Protein AF-A0A655BWV4-F1 (afdb_monomer_lite)

Foldseek 3Di:
DLCVLCVPPDDDLVPHPLLVVCVVVVLDDPPPPPPPCPPCDPLNVVLVVLVVVLVVVLVCCVVDVVVADWDQDPVGTGGDDSVVVNVVSVVVSVVVSCVVSVDDVVCCCVPLLNVLLVVLVVLLCVLLVVLQVVCVVCVVVLLVVVLVCCLVPVLCLLVSLLVVLCSNLDLVVSLVRRLVSCVVSVPFPLSSQLSSLSNLNNPQQCSRSVSSSVCSSDSSNPFDDPPDRRRTPCNRSSVVVNVVSSVVSSVVSVVPRD

InterPro domains:
  IPR004668 Anaerobic c4-dicarboxylate membrane transporter [PF03605] (2-188)
  IPR004668 Anaerobic c4-dicarboxylate membrane transporter [PTHR36106] (2-257)

Radius of gyration: 22.1 Å; chains: 1; bounding box: 53×45×59 Å

Secondary structure (DSSP, 8-state):
-HHHHTTT-S--TTT-HHHHHHHHTTSS-------S-----HHHHHHHHHHHHHHHHHHHHHH-GGGSPEEEETTEEEEPPHHHHHHHHHHHHHHHHHHHH---HHHHHHSHHHHHHHHHHHHHHHHHHHHHHHHHHTHHHHHHHHHHHHHH-GGGHHHHHHHHHHHH--HHHHHHHHHHHHHHTT--HHHHHHHGGGGGGGGSSTTSHHHHHHHHH-TTS-S-B-SSTT-BTTHHHHHHHHHHHHHHHHHHHHHH--

pLDDT: mean 87.25, std 8.83, range [46.0, 97.62]

Organism: NCBI:txid58097

Structure (mmCIF, N/CA/C/O backbone):
data_AF-A0A655BWV4-F1
#
_entry.id   AF-A0A655BWV4-F1
#
loop_
_atom_site.group_PDB
_atom_site.id
_atom_site.type_symbol
_atom_site.label_atom_id
_atom_site.label_alt_id
_atom_site.label_comp_id
_atom_site.label_asym_id
_atom_site.label_entity_id
_atom_site.label_seq_id
_atom_site.pdbx_PDB_ins_code
_atom_site.Cartn_x
_atom_site.Cartn_y
_atom_site.Cartn_z
_atom_site.occupancy
_atom_site.B_iso_or_equiv
_atom_site.auth_seq_id
_atom_site.auth_comp_id
_atom_site.auth_asym_id
_atom_site.auth_atom_id
_atom_site.pdbx_PDB_model_num
ATOM 1 N N . MET A 1 1 ? -13.569 -1.098 -7.887 1.00 86.00 1 MET A N 1
ATOM 2 C CA . MET A 1 1 ? -13.736 -2.488 -8.381 1.00 86.00 1 MET A CA 1
ATOM 3 C C . MET A 1 1 ? -13.506 -3.540 -7.306 1.00 86.00 1 MET A C 1
ATOM 5 O O . MET A 1 1 ? -14.370 -4.392 -7.154 1.00 86.00 1 MET A O 1
ATOM 9 N N . GLY A 1 2 ? -12.420 -3.470 -6.520 1.00 87.06 2 GLY A N 1
ATOM 10 C CA . GLY A 1 2 ? -12.189 -4.425 -5.422 1.00 87.06 2 GLY A CA 1
ATOM 11 C C . GLY A 1 2 ? -13.360 -4.535 -4.433 1.00 87.06 2 GLY A C 1
ATOM 12 O O . GLY A 1 2 ? -13.818 -5.639 -4.167 1.00 87.06 2 GLY A O 1
ATOM 13 N N . ALA A 1 3 ? -13.912 -3.399 -3.987 1.00 87.75 3 ALA A N 1
ATOM 14 C CA . ALA A 1 3 ? -15.084 -3.365 -3.101 1.00 87.75 3 ALA A CA 1
ATOM 15 C C . ALA A 1 3 ? -16.334 -4.027 -3.714 1.00 87.75 3 ALA A C 1
ATOM 17 O O . ALA A 1 3 ? -17.045 -4.755 -3.029 1.00 87.75 3 ALA A O 1
ATOM 18 N N . ILE A 1 4 ? -16.567 -3.829 -5.017 1.00 91.38 4 ILE A N 1
ATOM 19 C CA . ILE A 1 4 ? -17.693 -4.436 -5.746 1.00 91.38 4 ILE A CA 1
ATOM 20 C C . ILE A 1 4 ? -17.526 -5.960 -5.806 1.00 91.38 4 ILE A C 1
ATOM 22 O O . ILE A 1 4 ? -18.480 -6.695 -5.588 1.00 91.38 4 ILE A O 1
ATOM 26 N N . ALA A 1 5 ? -16.306 -6.455 -6.027 1.00 91.19 5 ALA A N 1
ATOM 27 C CA . ALA A 1 5 ? -16.031 -7.894 -6.081 1.00 91.19 5 ALA A CA 1
ATOM 28 C C . ALA A 1 5 ? -16.195 -8.624 -4.738 1.00 91.19 5 ALA A C 1
ATOM 30 O O . ALA A 1 5 ? -16.190 -9.858 -4.685 1.00 91.19 5 ALA A O 1
ATOM 31 N N . THR A 1 6 ? -16.312 -7.873 -3.647 1.00 90.44 6 THR A N 1
ATOM 32 C CA . THR A 1 6 ? -16.602 -8.392 -2.311 1.00 90.44 6 THR A CA 1
ATOM 33 C C . THR A 1 6 ? -17.948 -7.919 -1.775 1.00 90.44 6 THR A C 1
ATOM 35 O O . THR A 1 6 ? -18.249 -8.187 -0.616 1.00 90.44 6 THR A O 1
ATOM 38 N N . PHE A 1 7 ? -18.759 -7.246 -2.593 1.00 87.00 7 PHE A N 1
ATOM 39 C CA . PHE A 1 7 ? -20.093 -6.811 -2.201 1.00 87.00 7 PHE A CA 1
ATOM 40 C C . PHE A 1 7 ? -20.947 -8.044 -1.877 1.00 87.00 7 PHE A C 1
ATOM 42 O O . PHE A 1 7 ? -21.007 -8.981 -2.673 1.00 87.00 7 PHE A O 1
ATOM 49 N N . ASN A 1 8 ? -21.535 -8.078 -0.679 1.00 82.00 8 ASN A N 1
ATOM 50 C CA . ASN A 1 8 ? -22.262 -9.228 -0.121 1.00 82.00 8 ASN A CA 1
ATOM 51 C C . ASN A 1 8 ? -21.451 -10.539 -0.041 1.00 82.00 8 ASN A C 1
ATOM 53 O O . ASN A 1 8 ? -22.013 -11.634 -0.062 1.00 82.00 8 ASN A O 1
ATOM 57 N N . LYS A 1 9 ? -20.116 -10.467 0.032 1.00 83.69 9 LYS A N 1
ATOM 58 C CA . LYS A 1 9 ? -19.286 -11.658 0.246 1.00 83.69 9 LYS A CA 1
ATOM 59 C C . LYS A 1 9 ? -19.268 -12.022 1.731 1.00 83.69 9 LYS A C 1
ATOM 61 O O . LYS A 1 9 ? -18.707 -11.287 2.533 1.00 83.69 9 LYS A O 1
ATOM 66 N N . GLY A 1 10 ? -19.737 -13.225 2.046 1.00 84.00 10 GLY A N 1
ATOM 67 C CA . GLY A 1 10 ? -19.768 -13.753 3.410 1.00 84.00 10 GLY A CA 1
ATOM 68 C C . GLY A 1 10 ? -21.197 -13.869 3.921 1.00 84.00 10 GLY A C 1
ATOM 69 O O . GLY A 1 10 ? -22.146 -13.646 3.173 1.00 84.00 10 GLY A O 1
ATOM 70 N N . LYS A 1 11 ? -21.344 -14.273 5.180 1.00 86.81 11 LYS A N 1
ATOM 71 C CA . LYS A 1 11 ? -22.633 -14.230 5.867 1.00 86.81 11 LYS A CA 1
ATOM 72 C C . LYS A 1 11 ? -22.778 -12.879 6.557 1.00 86.81 11 LYS A C 1
ATOM 74 O O . LYS A 1 11 ? -21.780 -12.277 6.949 1.00 86.81 11 LYS A O 1
ATOM 79 N N . GLU A 1 12 ? -24.014 -12.432 6.727 1.00 88.56 12 GLU A N 1
ATOM 80 C CA . GLU A 1 12 ? -24.302 -11.338 7.651 1.00 88.56 12 GLU A CA 1
ATOM 81 C C . GLU A 1 12 ? -23.828 -11.722 9.057 1.00 88.56 12 GLU A C 1
ATOM 83 O O . GLU A 1 12 ? -23.896 -12.893 9.430 1.00 88.56 12 GLU A O 1
ATOM 88 N N . LEU A 1 13 ? -23.383 -10.754 9.865 1.00 86.56 13 LEU A N 1
ATOM 89 C CA . LEU A 1 13 ? -22.828 -11.036 11.201 1.00 86.56 13 LEU A CA 1
ATOM 90 C C . LEU A 1 13 ? -23.800 -11.834 12.089 1.00 86.56 13 LEU A C 1
ATOM 92 O O . LEU A 1 13 ? -23.390 -12.699 12.858 1.00 86.56 13 LEU A O 1
ATOM 96 N N . LYS A 1 14 ? -25.110 -11.602 11.941 1.00 86.56 14 LYS A N 1
ATOM 97 C CA . LYS A 1 14 ? -26.160 -12.363 12.642 1.00 86.56 14 LYS A CA 1
ATOM 98 C C . LYS A 1 14 ? -26.160 -13.868 12.312 1.00 86.56 14 LYS A C 1
ATOM 100 O O . LYS A 1 14 ? -26.562 -14.663 13.151 1.00 86.56 14 LYS A O 1
ATOM 105 N N . ASP A 1 15 ? -25.684 -14.242 11.125 1.00 89.38 15 ASP A N 1
ATOM 106 C CA . ASP A 1 15 ? -25.694 -15.609 10.593 1.00 89.38 15 ASP A CA 1
ATOM 107 C C . ASP A 1 15 ? -24.277 -16.225 10.529 1.00 89.38 15 ASP A C 1
ATOM 109 O O . ASP A 1 15 ? -24.117 -17.400 10.171 1.00 89.38 15 ASP A O 1
ATOM 113 N N . ASP A 1 16 ? -23.229 -15.447 10.831 1.00 89.69 16 ASP A N 1
ATOM 114 C CA . ASP A 1 16 ? -21.843 -15.913 10.820 1.00 89.69 16 ASP A CA 1
ATOM 115 C C . ASP A 1 16 ? -21.521 -16.716 12.096 1.00 89.69 16 ASP A C 1
ATOM 117 O O . ASP A 1 16 ? -21.559 -16.170 13.200 1.00 89.69 16 ASP A O 1
ATOM 121 N N . PRO A 1 17 ? -21.186 -18.015 11.980 1.00 89.62 17 PRO A 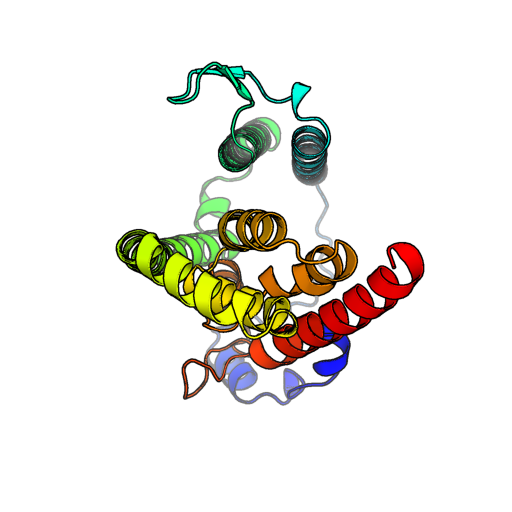N 1
ATOM 122 C CA . PRO A 1 17 ? -21.003 -18.880 13.141 1.00 89.62 17 PRO A CA 1
ATOM 123 C C . PRO A 1 17 ? -19.786 -18.500 13.991 1.00 89.62 17 PRO A C 1
ATOM 125 O O . PRO A 1 17 ? -19.822 -18.698 15.201 1.00 89.62 17 PRO A O 1
ATOM 128 N N . GLU A 1 18 ? -18.721 -17.957 13.393 1.00 88.00 18 GLU A N 1
ATOM 129 C CA . GLU A 1 18 ? -17.534 -17.534 14.142 1.00 88.00 18 GLU A CA 1
ATOM 130 C C . GLU A 1 18 ? -17.829 -16.251 14.916 1.00 88.00 18 GLU A C 1
ATOM 132 O O . GLU A 1 18 ? -17.485 -16.151 16.094 1.00 88.00 18 GLU A O 1
ATOM 137 N N . TYR A 1 19 ? -18.542 -15.307 14.298 1.00 89.00 19 TYR A N 1
ATOM 138 C CA . TYR A 1 19 ? -19.008 -14.115 14.998 1.00 89.00 19 TYR A CA 1
ATOM 139 C C . TYR A 1 19 ? -19.954 -14.471 16.154 1.00 89.00 19 TYR A C 1
ATOM 141 O O . TYR A 1 19 ? -19.752 -14.002 17.273 1.00 89.00 19 TYR A O 1
ATOM 149 N N . GLN A 1 20 ? -20.951 -15.333 15.918 1.00 89.81 20 GLN A N 1
ATOM 150 C CA . GLN A 1 20 ? -21.889 -15.769 16.960 1.00 89.81 20 GLN A CA 1
ATOM 151 C C . GLN A 1 20 ? -21.179 -16.510 18.099 1.00 89.81 20 GLN A C 1
ATOM 153 O O . GLN A 1 20 ? -21.485 -16.268 19.265 1.00 89.81 20 GLN A O 1
ATOM 158 N N . ARG A 1 21 ? -20.189 -17.356 17.785 1.00 90.81 21 ARG A N 1
ATOM 159 C CA . ARG A 1 21 ? -19.342 -18.023 18.785 1.00 90.81 21 ARG A CA 1
ATOM 160 C C . ARG A 1 21 ? -18.594 -17.007 19.647 1.00 90.81 21 ARG A C 1
ATOM 162 O O . ARG A 1 21 ? -18.695 -17.059 20.867 1.00 90.81 21 ARG A O 1
ATOM 169 N N . ARG A 1 22 ? -17.896 -16.048 19.030 1.00 88.69 22 ARG A N 1
ATOM 170 C CA . ARG A 1 22 ? -17.158 -14.993 19.747 1.00 88.69 22 ARG A CA 1
ATOM 171 C C . ARG A 1 22 ? -18.071 -14.090 20.576 1.00 88.69 22 ARG A C 1
ATOM 173 O O . ARG A 1 22 ? -17.675 -13.649 21.653 1.00 88.69 22 ARG A O 1
ATOM 180 N N . LEU A 1 23 ? -19.280 -13.817 20.089 1.00 88.56 23 LEU A N 1
ATOM 181 C CA . LEU A 1 23 ? -20.298 -13.072 20.824 1.00 88.56 23 LEU A CA 1
ATOM 182 C C . LEU A 1 23 ? -20.789 -13.861 22.048 1.00 88.56 23 LEU A C 1
ATOM 184 O O . LEU A 1 23 ? -20.866 -13.299 23.137 1.00 88.56 23 LEU A O 1
ATOM 188 N N . ALA A 1 24 ? -21.066 -15.158 21.889 1.00 87.75 24 ALA A N 1
ATOM 189 C CA . ALA A 1 24 ? -21.481 -16.046 22.976 1.00 87.75 24 ALA A CA 1
ATOM 190 C C . ALA A 1 24 ? -20.377 -16.247 24.031 1.00 87.75 24 ALA A C 1
ATOM 192 O O . ALA A 1 24 ? -20.668 -16.302 25.222 1.00 87.75 24 ALA A O 1
ATOM 193 N N . GLU A 1 25 ? -19.112 -16.296 23.606 1.00 89.12 25 GLU A N 1
ATOM 194 C CA . GLU A 1 25 ? -17.930 -16.364 24.479 1.00 89.12 25 GLU A CA 1
ATOM 195 C C . GLU A 1 25 ? -17.595 -15.011 25.147 1.00 89.12 25 GLU A C 1
ATOM 197 O O . GLU A 1 25 ? -16.684 -14.935 25.969 1.00 89.12 25 GLU A O 1
ATOM 202 N N . GLY A 1 26 ? -18.307 -13.927 24.809 1.00 82.62 26 GLY A N 1
ATOM 203 C CA . GLY A 1 26 ? -18.069 -12.590 25.364 1.00 82.62 26 GLY A CA 1
ATOM 204 C C . GLY A 1 26 ? -16.784 -11.915 24.867 1.00 82.62 26 GLY A C 1
ATOM 205 O O . GLY A 1 26 ? -16.360 -10.909 25.437 1.00 82.62 26 GLY A O 1
ATOM 206 N N . LEU A 1 27 ? -16.170 -12.441 23.802 1.00 81.31 27 LEU A N 1
ATOM 207 C CA . LEU A 1 27 ? -14.959 -11.895 23.177 1.00 81.31 27 LEU A CA 1
ATOM 208 C C . LEU A 1 27 ? -15.247 -10.620 22.379 1.00 81.31 27 LEU A C 1
ATOM 210 O O . LEU A 1 27 ? -14.378 -9.763 22.240 1.00 81.31 27 LEU A O 1
ATOM 214 N N . ILE A 1 28 ? -16.475 -10.485 21.872 1.00 79.69 28 ILE A N 1
ATOM 215 C CA . ILE A 1 28 ? -16.953 -9.298 21.167 1.00 79.69 28 ILE A CA 1
ATOM 216 C C . ILE A 1 28 ? -18.049 -8.664 22.011 1.00 79.69 28 ILE A C 1
ATOM 218 O O . ILE A 1 28 ? -19.043 -9.307 22.349 1.00 79.69 28 ILE A O 1
ATOM 222 N N . LYS A 1 29 ? -17.906 -7.374 22.320 1.00 69.50 29 LYS A N 1
ATOM 223 C CA . LYS A 1 29 ? -19.027 -6.616 22.876 1.00 69.50 29 LYS A CA 1
ATOM 224 C C . LYS A 1 29 ? -20.052 -6.440 21.751 1.00 69.50 29 LYS A C 1
ATOM 226 O O . LYS A 1 29 ? -19.659 -5.930 20.699 1.00 69.50 29 LYS A O 1
ATOM 231 N N . PRO A 1 30 ? -21.330 -6.841 21.925 1.00 63.16 30 PRO A N 1
ATOM 232 C CA . PRO A 1 30 ? -22.352 -6.565 20.921 1.00 63.16 30 PRO A CA 1
ATOM 233 C C . PRO A 1 30 ? -22.283 -5.083 20.588 1.00 63.16 30 PRO A C 1
ATOM 235 O O . PRO A 1 30 ? -22.084 -4.284 21.507 1.00 63.16 30 PRO A O 1
ATOM 238 N N . ALA A 1 31 ? -22.404 -4.738 19.300 1.00 58.75 31 ALA A N 1
ATOM 239 C CA . ALA A 1 31 ? -22.455 -3.351 18.866 1.00 58.75 31 ALA A CA 1
ATOM 240 C C . ALA A 1 31 ? -23.537 -2.671 19.700 1.00 58.75 31 ALA A C 1
ATOM 242 O O . ALA A 1 31 ? -24.735 -2.861 19.471 1.00 58.75 31 ALA A O 1
ATOM 243 N N . GLN A 1 32 ? -23.120 -1.962 20.750 1.00 50.22 32 GLN A N 1
ATOM 244 C CA . GLN A 1 32 ? -24.047 -1.191 21.536 1.00 50.22 32 GLN A CA 1
ATOM 245 C C . GLN A 1 32 ? -24.634 -0.236 20.511 1.00 50.22 32 GLN A C 1
ATOM 247 O O . GLN A 1 32 ? -23.895 0.445 19.798 1.00 50.22 32 GLN A O 1
ATOM 252 N N . LYS A 1 33 ? -25.964 -0.211 20.395 1.00 46.50 33 LYS A N 1
ATOM 253 C CA . LYS A 1 33 ? -26.633 0.994 19.925 1.00 46.50 33 LYS A CA 1
ATOM 254 C C . LYS A 1 33 ? -26.209 2.081 20.910 1.00 46.50 33 LYS A C 1
ATOM 256 O O . LYS A 1 33 ? -26.912 2.355 21.877 1.00 46.50 33 LYS A O 1
ATOM 261 N N . GLU A 1 34 ? -25.025 2.653 20.724 1.00 48.28 34 GLU A N 1
ATOM 262 C CA . GLU A 1 34 ? -24.607 3.878 21.373 1.00 48.28 34 GLU A CA 1
ATOM 263 C C . GLU A 1 34 ? -25.402 4.999 20.705 1.00 48.28 34 GLU A C 1
ATOM 265 O O . GLU A 1 34 ? -24.894 5.849 19.993 1.00 48.28 34 GLU A O 1
ATOM 270 N N . SER A 1 35 ? -26.706 4.993 20.972 1.00 46.00 35 SER A N 1
ATOM 271 C CA . SER A 1 35 ? -27.497 6.204 21.108 1.00 46.00 35 SER A CA 1
ATOM 272 C C . SER A 1 35 ? -27.380 6.722 22.546 1.00 46.00 35 SER A C 1
ATOM 274 O O . SER A 1 35 ? -28.344 7.233 23.114 1.00 46.00 35 SER A O 1
ATOM 276 N N . LYS A 1 36 ? -26.224 6.538 23.194 1.00 48.94 36 LYS A N 1
ATOM 277 C CA . LYS A 1 36 ? -25.900 7.327 24.376 1.00 48.94 36 LYS A CA 1
ATOM 278 C C . LYS A 1 36 ? -25.312 8.613 23.841 1.00 48.94 36 LYS A C 1
ATOM 280 O O . LYS A 1 36 ? -24.350 8.554 23.090 1.00 48.94 36 LYS A O 1
ATOM 285 N N . ASN A 1 37 ? -25.919 9.736 24.210 1.00 50.94 37 ASN A N 1
ATOM 286 C CA . ASN A 1 37 ? -25.432 11.093 23.992 1.00 50.94 37 ASN A CA 1
ATOM 287 C C . ASN A 1 37 ? -23.947 11.212 24.382 1.00 50.94 37 ASN A C 1
ATOM 289 O O . ASN A 1 37 ? -23.622 11.642 25.488 1.00 50.94 37 ASN A O 1
ATOM 293 N N . THR A 1 38 ? -23.032 10.808 23.504 1.00 60.50 38 THR A N 1
ATOM 294 C CA . THR A 1 38 ? -21.607 11.053 23.653 1.00 60.50 38 THR A CA 1
ATOM 295 C C . THR A 1 38 ? -21.441 12.543 23.442 1.00 60.50 38 THR A C 1
ATOM 297 O O . THR A 1 38 ? -21.435 13.051 22.323 1.00 60.50 38 THR A O 1
ATOM 300 N N . VAL A 1 39 ? -21.412 13.280 24.552 1.00 74.50 39 VAL A N 1
ATOM 301 C CA . VAL A 1 39 ? -21.209 14.724 24.530 1.0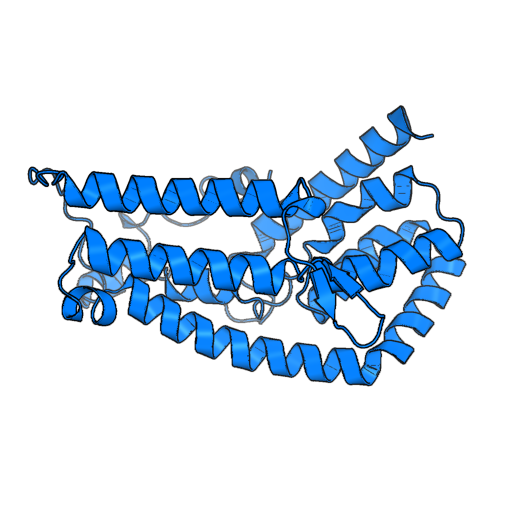0 74.50 39 VAL A CA 1
ATOM 302 C C . VAL A 1 39 ? -19.817 14.963 23.959 1.00 74.50 39 VAL A C 1
ATOM 304 O O . VAL A 1 39 ? -18.804 14.757 24.629 1.00 74.50 39 VAL A O 1
ATOM 307 N N . VAL A 1 40 ? -19.766 15.353 22.686 1.00 80.56 40 VAL A N 1
ATOM 308 C CA . VAL A 1 40 ? -18.512 15.640 21.992 1.00 80.56 40 VAL A CA 1
ATOM 309 C C . VAL A 1 40 ? -17.886 16.867 22.642 1.00 80.56 40 VAL A C 1
ATOM 311 O O . VAL A 1 40 ? -18.325 17.999 22.430 1.00 80.56 40 VAL A O 1
ATOM 314 N N . THR A 1 41 ? -16.852 16.640 23.446 1.00 87.94 41 THR A N 1
ATOM 315 C CA . THR A 1 41 ? -16.136 17.721 24.125 1.00 87.94 41 THR A CA 1
ATOM 316 C C . THR A 1 41 ? -15.362 18.571 23.117 1.00 87.94 41 THR A C 1
ATOM 318 O O . THR A 1 41 ? -14.906 18.086 22.078 1.00 87.94 41 THR A O 1
ATOM 321 N N . SER A 1 42 ? -15.140 19.849 23.430 1.00 89.69 42 SER A N 1
ATOM 322 C CA . SER A 1 42 ? -14.314 20.728 22.587 1.00 89.69 42 SER A CA 1
ATOM 323 C C . SER A 1 42 ? -12.890 20.190 22.403 1.00 89.69 42 SER A C 1
ATOM 325 O O . SER A 1 42 ? -12.298 20.370 21.343 1.00 89.69 42 SER A O 1
ATOM 327 N N . ARG A 1 43 ? -12.362 19.459 23.396 1.00 91.94 43 ARG A N 1
ATOM 328 C CA . ARG A 1 43 ? -11.056 18.786 23.313 1.00 91.94 43 ARG A CA 1
ATOM 329 C C . ARG A 1 43 ? -11.058 17.622 22.320 1.00 91.94 43 ARG A C 1
ATOM 331 O O . ARG A 1 43 ? -10.078 17.451 21.608 1.00 91.94 43 ARG A O 1
ATOM 338 N N . ALA A 1 44 ? -12.157 16.871 22.218 1.00 90.12 44 ALA A N 1
ATOM 339 C CA . ALA A 1 44 ? -12.306 15.836 21.194 1.00 90.12 44 ALA A CA 1
ATOM 340 C C . ALA A 1 44 ? -12.365 16.435 19.777 1.00 90.12 44 ALA A C 1
ATOM 342 O O . ALA A 1 44 ? -11.774 15.896 18.849 1.00 90.12 44 ALA A O 1
ATOM 343 N N . LYS A 1 45 ? -13.018 17.591 19.597 1.00 93.25 45 LYS A N 1
ATOM 344 C CA . LYS A 1 45 ? -12.988 18.302 18.304 1.00 93.25 45 LYS A CA 1
ATOM 345 C C . LYS A 1 45 ? -11.579 18.797 17.966 1.00 93.25 45 LYS A C 1
ATOM 347 O O . LYS A 1 45 ? -11.147 18.675 16.824 1.00 93.25 45 LYS A O 1
ATOM 352 N N . LEU A 1 46 ? -10.857 19.314 18.963 1.00 95.50 46 LEU A N 1
ATOM 353 C CA . LEU A 1 46 ? -9.478 19.774 18.801 1.00 95.50 46 LEU A CA 1
ATOM 354 C C . LEU A 1 46 ? -8.531 18.632 18.408 1.00 95.50 46 LEU A C 1
ATOM 356 O O . LEU A 1 46 ? -7.710 18.825 17.516 1.00 95.50 46 LEU A O 1
ATOM 360 N N . SER A 1 47 ? -8.651 17.445 19.015 1.00 94.38 47 SER A N 1
ATOM 361 C CA . SER A 1 47 ? -7.795 16.305 18.660 1.00 94.38 47 SER A CA 1
ATOM 362 C C . SER A 1 47 ? -8.001 15.865 17.211 1.00 94.38 47 SER A C 1
ATOM 364 O O . SER A 1 47 ? -7.025 15.635 16.499 1.00 94.38 47 SER A O 1
ATOM 366 N N . VAL A 1 48 ? -9.254 15.824 16.745 1.00 94.69 48 VAL A N 1
ATOM 367 C CA . VAL A 1 48 ? -9.582 15.524 15.344 1.00 94.69 48 VAL A CA 1
ATOM 368 C C . VAL A 1 48 ? -9.041 16.608 14.411 1.00 94.69 48 VAL A C 1
ATOM 370 O O . VAL A 1 48 ? -8.437 16.284 13.392 1.00 94.69 48 VAL A O 1
ATOM 373 N N . ALA A 1 49 ? -9.194 17.888 14.761 1.00 96.69 49 ALA A N 1
ATOM 374 C CA . ALA A 1 49 ? -8.655 18.990 13.966 1.00 96.69 49 ALA A CA 1
ATOM 375 C C . ALA A 1 49 ? -7.124 18.912 13.838 1.00 96.69 49 ALA A C 1
ATOM 377 O O . ALA A 1 49 ? -6.595 19.052 12.736 1.00 96.69 49 ALA A O 1
ATOM 378 N N . LEU A 1 50 ? -6.410 18.624 14.932 1.00 97.06 50 LEU A N 1
ATOM 379 C CA . LEU A 1 50 ? -4.960 18.412 14.919 1.00 97.06 50 LEU A CA 1
ATOM 380 C C . LEU A 1 50 ? -4.572 17.206 14.055 1.00 97.06 50 LEU A C 1
ATOM 382 O O . LEU A 1 50 ? -3.649 17.307 13.251 1.00 97.06 50 LEU A O 1
ATOM 386 N N . PHE A 1 51 ? -5.297 16.091 14.164 1.00 95.62 51 PHE A N 1
ATOM 387 C CA . PHE A 1 51 ? -5.066 14.908 13.334 1.00 95.62 51 PHE A CA 1
ATOM 388 C C . PHE A 1 51 ? -5.241 15.207 11.835 1.00 95.62 51 PHE A C 1
ATOM 390 O O . PHE A 1 51 ? -4.365 14.888 11.032 1.00 95.62 51 PHE A O 1
ATOM 397 N N . LEU A 1 52 ? -6.332 15.876 11.451 1.00 97.00 52 LEU A N 1
ATOM 398 C CA . LEU A 1 52 ? -6.577 16.265 10.059 1.00 97.00 52 LEU A CA 1
ATOM 399 C C . LEU A 1 52 ? -5.538 17.273 9.557 1.00 97.00 52 LEU A C 1
ATOM 401 O O . LEU A 1 52 ? -5.081 17.175 8.421 1.00 97.00 52 LEU A O 1
ATOM 405 N N . THR A 1 53 ? -5.112 18.200 10.416 1.00 97.62 53 THR A N 1
ATOM 406 C CA . THR A 1 53 ? -4.035 19.146 10.096 1.00 97.62 53 THR A CA 1
ATOM 407 C C . THR A 1 53 ? -2.729 18.403 9.819 1.00 97.62 53 THR A C 1
ATOM 409 O O . THR A 1 53 ? -2.064 18.696 8.831 1.00 97.62 53 THR A O 1
ATOM 412 N N . SER A 1 54 ? -2.392 17.389 10.625 1.00 97.50 54 SER A N 1
ATOM 413 C CA . SER A 1 54 ? -1.232 16.520 10.391 1.00 97.50 54 SER A CA 1
ATOM 414 C C . SER A 1 54 ? -1.283 15.858 9.011 1.00 97.50 54 SER A C 1
ATOM 416 O O . SER A 1 54 ? -0.303 15.904 8.268 1.00 97.50 54 SER A O 1
ATOM 418 N N . ALA A 1 55 ? -2.442 15.312 8.626 1.00 95.50 55 ALA A N 1
ATOM 419 C CA . ALA A 1 55 ? -2.629 14.695 7.314 1.00 95.50 55 ALA A CA 1
ATOM 420 C C . ALA A 1 55 ? -2.417 15.697 6.165 1.00 95.50 55 ALA A C 1
ATOM 422 O O . ALA A 1 55 ? -1.725 15.384 5.197 1.00 95.50 55 ALA A O 1
ATOM 423 N N . ILE A 1 56 ? -2.948 16.919 6.289 1.00 96.69 56 ILE A N 1
ATOM 424 C CA . ILE A 1 56 ? -2.739 17.991 5.303 1.00 96.69 56 ILE A CA 1
ATOM 425 C C . ILE A 1 56 ? -1.251 18.346 5.198 1.00 96.69 56 ILE A C 1
ATOM 427 O O . ILE A 1 56 ? -0.720 18.418 4.092 1.00 96.69 56 ILE A O 1
ATOM 431 N N . VAL A 1 57 ? -0.559 18.519 6.329 1.00 96.44 57 VAL A N 1
ATOM 432 C CA . VAL A 1 57 ? 0.884 18.816 6.352 1.00 96.44 57 VAL A CA 1
ATOM 433 C C . VAL A 1 57 ? 1.677 17.715 5.646 1.00 96.44 57 VAL A C 1
ATOM 435 O O . VAL A 1 57 ? 2.522 18.020 4.809 1.00 96.44 57 VAL A O 1
ATOM 438 N N . ILE A 1 58 ? 1.374 16.441 5.907 1.00 95.44 58 ILE A N 1
ATOM 439 C CA . ILE A 1 58 ? 2.034 15.304 5.245 1.00 95.44 58 ILE A CA 1
ATOM 440 C C . ILE A 1 58 ? 1.834 15.346 3.725 1.00 95.44 58 ILE A C 1
ATOM 442 O O . ILE A 1 58 ? 2.793 15.156 2.974 1.00 95.44 58 ILE A O 1
ATOM 446 N N . VAL A 1 59 ? 0.611 15.619 3.263 1.00 94.12 59 VAL A N 1
ATOM 447 C CA . VAL A 1 59 ? 0.315 15.744 1.829 1.00 94.12 59 VAL A CA 1
ATOM 448 C C . VAL A 1 59 ? 1.110 16.895 1.210 1.00 94.12 59 VAL A C 1
ATOM 450 O O . VAL A 1 59 ? 1.720 16.710 0.159 1.00 94.12 59 VAL A O 1
ATOM 453 N N . LEU A 1 60 ? 1.183 18.053 1.874 1.00 95.19 60 LEU A N 1
ATOM 454 C CA . LEU A 1 60 ? 1.965 19.200 1.399 1.00 95.19 60 LEU A CA 1
ATOM 455 C C . LEU A 1 60 ? 3.467 18.891 1.318 1.00 95.19 60 LEU A C 1
ATOM 457 O O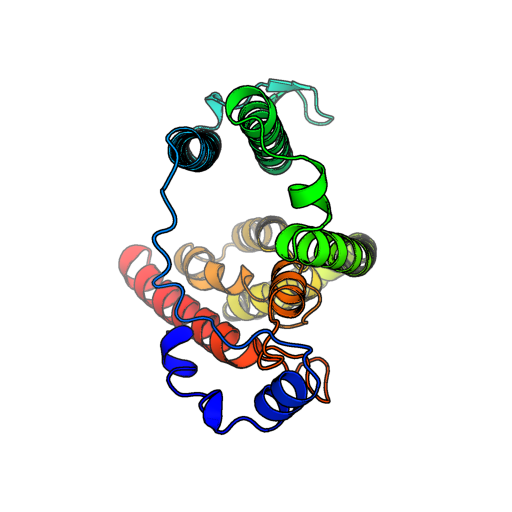 . LEU A 1 60 ? 4.097 19.215 0.313 1.00 95.19 60 LEU A O 1
ATOM 461 N N . LEU A 1 61 ? 4.034 18.213 2.323 1.00 93.88 61 LEU A N 1
ATOM 462 C CA . LEU A 1 61 ? 5.438 17.775 2.319 1.00 93.88 61 LEU A CA 1
ATOM 463 C C . LEU A 1 61 ? 5.742 16.777 1.186 1.00 93.88 61 LEU A C 1
ATOM 465 O O . LEU A 1 61 ? 6.860 16.751 0.662 1.00 93.88 61 LEU A O 1
ATOM 469 N N . GLY A 1 62 ? 4.752 15.960 0.811 1.00 88.62 62 GLY A N 1
ATOM 470 C CA . GLY A 1 62 ? 4.834 15.035 -0.320 1.00 88.62 62 GLY A CA 1
ATOM 471 C C . GLY A 1 62 ? 4.746 15.724 -1.678 1.00 88.62 62 GLY A C 1
ATOM 472 O O . GLY A 1 62 ? 5.527 15.405 -2.572 1.00 88.62 62 GLY A O 1
ATOM 473 N N . LEU A 1 63 ? 3.827 16.682 -1.825 1.00 91.62 63 LEU A N 1
ATOM 474 C CA . LEU A 1 63 ? 3.605 17.416 -3.074 1.00 91.62 63 LEU A CA 1
ATOM 475 C C . LEU A 1 63 ? 4.702 18.442 -3.369 1.00 91.62 6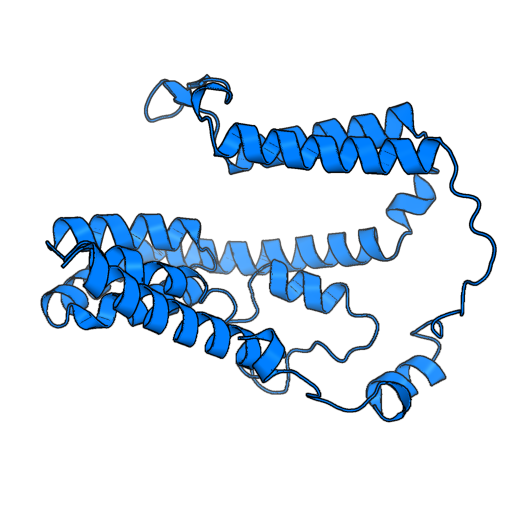3 LEU A C 1
ATOM 477 O O . LEU A 1 63 ? 5.029 18.664 -4.532 1.00 91.62 63 LEU A O 1
ATOM 481 N N . ILE A 1 64 ? 5.271 19.066 -2.335 1.00 93.12 64 ILE A N 1
ATOM 482 C CA . ILE A 1 64 ? 6.257 20.141 -2.469 1.00 93.12 64 ILE A CA 1
ATOM 483 C C . ILE A 1 64 ? 7.548 19.715 -1.755 1.00 93.12 64 ILE A C 1
ATOM 485 O O . ILE A 1 64 ? 7.733 20.011 -0.571 1.00 93.12 64 ILE A O 1
ATOM 489 N N . PRO A 1 65 ? 8.488 19.046 -2.457 1.00 85.88 65 PRO A N 1
ATOM 490 C CA . PRO A 1 65 ? 9.752 18.596 -1.875 1.00 85.88 65 PRO A CA 1
ATOM 491 C C . PRO A 1 65 ? 10.568 19.696 -1.188 1.00 85.88 65 PRO A C 1
ATOM 493 O O . PRO A 1 65 ? 11.279 19.400 -0.236 1.00 85.88 65 PRO A O 1
ATOM 496 N N . ALA A 1 66 ? 10.437 20.951 -1.630 1.00 89.75 66 ALA A N 1
ATOM 497 C CA . ALA A 1 66 ? 11.131 22.102 -1.051 1.00 89.75 66 ALA A CA 1
ATOM 498 C C . ALA A 1 66 ? 10.708 22.430 0.393 1.00 89.75 66 ALA A C 1
ATOM 500 O O . ALA A 1 66 ? 11.447 23.105 1.101 1.00 89.75 66 ALA A O 1
ATOM 501 N N . LEU A 1 67 ? 9.542 21.952 0.846 1.00 91.62 67 LEU A N 1
ATOM 502 C CA . LEU A 1 67 ? 9.109 22.109 2.238 1.00 91.62 67 LEU A CA 1
ATOM 503 C C . LEU A 1 67 ? 9.825 21.143 3.189 1.00 91.62 67 LEU A C 1
ATOM 505 O O . LEU A 1 67 ? 9.765 21.320 4.406 1.00 91.62 67 LEU A O 1
ATOM 509 N N . ARG A 1 68 ? 10.479 20.102 2.660 1.00 93.12 68 ARG A N 1
ATOM 510 C CA . ARG A 1 68 ? 11.228 19.147 3.475 1.00 93.12 68 ARG A CA 1
ATOM 511 C C . ARG A 1 68 ? 12.623 19.710 3.757 1.00 93.12 68 ARG A C 1
ATOM 513 O O . ARG A 1 68 ? 13.300 20.130 2.819 1.00 93.12 68 ARG A O 1
ATOM 520 N N . PRO A 1 69 ? 13.070 19.702 5.025 1.00 90.38 69 PRO A N 1
ATOM 521 C CA . PRO A 1 69 ? 14.381 20.222 5.380 1.00 90.38 69 PRO A CA 1
ATOM 522 C C . PRO A 1 69 ? 15.475 19.431 4.667 1.00 90.38 69 PRO A C 1
ATOM 524 O O . PRO A 1 69 ? 15.363 18.216 4.482 1.00 90.38 69 PRO A O 1
ATOM 527 N N . MET A 1 70 ? 16.531 20.132 4.268 1.00 91.31 70 MET A N 1
ATOM 528 C CA . MET A 1 70 ? 17.704 19.513 3.668 1.00 91.31 70 MET A CA 1
ATOM 529 C C . MET A 1 70 ? 18.540 18.848 4.758 1.00 91.31 70 MET A C 1
ATOM 531 O O . MET A 1 70 ? 18.834 19.461 5.783 1.00 91.31 70 MET A O 1
ATOM 535 N N . VAL A 1 71 ? 18.919 17.597 4.530 1.00 90.38 71 VAL A N 1
ATOM 536 C CA . VAL A 1 71 ? 19.770 16.813 5.422 1.00 90.38 71 VAL A CA 1
ATOM 537 C C . VAL A 1 71 ? 20.987 16.314 4.658 1.00 90.38 71 VAL A C 1
ATOM 539 O O . VAL A 1 71 ? 20.905 15.980 3.472 1.00 90.38 71 VAL A O 1
ATOM 542 N N . GLU A 1 72 ? 22.131 16.268 5.333 1.00 89.38 72 GLU A N 1
ATOM 543 C CA . GLU A 1 72 ? 23.317 15.628 4.779 1.00 89.38 72 GLU A CA 1
ATOM 544 C C . GLU A 1 72 ? 23.100 14.117 4.715 1.00 89.38 72 GLU A C 1
ATOM 546 O O . GLU A 1 72 ? 22.741 13.462 5.694 1.00 89.38 72 GLU A O 1
ATOM 551 N N . THR A 1 73 ? 23.306 13.559 3.529 1.00 82.81 73 THR A N 1
ATOM 552 C CA . THR A 1 73 ? 23.251 12.120 3.285 1.00 82.81 73 THR A CA 1
ATOM 553 C C . THR A 1 73 ? 24.544 11.669 2.620 1.00 82.81 73 THR A C 1
ATOM 555 O O . THR A 1 73 ? 25.309 12.481 2.102 1.00 82.81 73 THR A O 1
ATOM 558 N N . ALA A 1 74 ? 24.758 10.354 2.527 1.00 79.00 74 ALA A N 1
ATOM 559 C CA . ALA A 1 74 ? 25.883 9.782 1.779 1.00 79.00 74 ALA A CA 1
ATOM 560 C C . ALA A 1 74 ? 25.928 10.204 0.290 1.00 79.00 74 ALA A C 1
ATOM 562 O O . ALA A 1 74 ? 26.936 9.997 -0.377 1.00 79.00 74 ALA A O 1
ATOM 563 N N . LYS A 1 75 ? 24.843 10.785 -0.244 1.00 78.38 75 LYS A N 1
ATOM 564 C CA . LYS A 1 75 ? 24.733 11.301 -1.618 1.00 78.38 75 LYS A CA 1
ATOM 565 C C . LYS A 1 75 ? 24.733 12.838 -1.679 1.00 78.38 75 LYS A C 1
ATOM 567 O O . LYS A 1 75 ? 24.305 13.407 -2.680 1.00 78.38 75 LYS A O 1
ATOM 572 N N . GLY A 1 76 ? 25.174 13.503 -0.610 1.00 87.31 76 GLY A N 1
ATOM 573 C CA . GLY A 1 76 ? 25.169 14.959 -0.463 1.00 87.31 76 GLY A CA 1
ATOM 574 C C . GLY A 1 76 ? 23.907 15.500 0.213 1.00 87.31 76 GLY A C 1
ATOM 575 O O . GLY A 1 76 ? 23.146 14.756 0.840 1.00 87.31 76 GLY A O 1
ATOM 576 N N . LEU A 1 77 ? 23.703 16.814 0.093 1.00 88.31 77 LEU A N 1
ATOM 577 C CA . LEU A 1 77 ? 22.559 17.523 0.663 1.00 88.31 77 LEU A CA 1
ATOM 578 C C . LEU A 1 77 ? 21.278 17.134 -0.092 1.00 88.31 77 LEU A C 1
ATOM 580 O O . LEU A 1 77 ? 21.150 17.407 -1.285 1.00 88.31 77 LEU A O 1
ATOM 584 N N . GLN A 1 78 ? 20.347 16.462 0.581 1.00 87.62 78 GLN A N 1
ATOM 585 C CA . GLN A 1 78 ? 19.096 15.990 -0.017 1.00 87.62 78 GLN A CA 1
ATOM 586 C C . GLN A 1 78 ? 17.910 16.341 0.884 1.00 87.62 78 GLN A C 1
ATOM 588 O O . GLN A 1 78 ? 18.065 16.374 2.106 1.00 87.62 78 GLN A O 1
ATOM 593 N N . PRO A 1 79 ? 16.707 16.564 0.325 1.00 87.75 79 PRO A N 1
ATOM 594 C CA . PRO A 1 79 ? 15.512 16.729 1.139 1.00 87.75 79 PRO A CA 1
ATOM 595 C C . PRO A 1 79 ? 15.284 15.495 2.016 1.00 87.75 79 PRO A C 1
ATOM 597 O O . PRO A 1 79 ? 15.456 14.360 1.558 1.00 87.75 79 PRO A O 1
ATOM 600 N N . LEU A 1 80 ? 14.840 15.711 3.256 1.00 90.44 80 LEU A N 1
ATOM 601 C CA . LEU A 1 80 ? 14.485 14.648 4.194 1.00 90.44 80 LEU A CA 1
ATOM 602 C C . LEU A 1 80 ? 13.588 13.601 3.516 1.00 90.44 80 LEU A C 1
ATOM 604 O O . LEU A 1 80 ? 12.649 13.944 2.793 1.00 90.44 80 LEU A O 1
ATOM 608 N N . SER A 1 81 ? 13.859 12.312 3.741 1.00 88.19 81 SER A N 1
ATOM 609 C CA . SER A 1 81 ? 13.067 11.240 3.130 1.00 88.19 81 SER A CA 1
ATOM 610 C C . SER A 1 81 ? 11.588 11.350 3.518 1.00 88.19 81 SER A C 1
ATOM 612 O O . SER A 1 81 ? 11.252 11.769 4.626 1.00 88.19 81 SER A O 1
ATOM 614 N N . MET A 1 82 ? 10.684 10.946 2.617 1.00 86.62 82 MET A N 1
ATOM 615 C CA . MET A 1 82 ? 9.244 10.970 2.913 1.00 86.62 82 MET A CA 1
ATOM 616 C C . MET A 1 82 ? 8.889 10.120 4.135 1.00 86.62 82 MET A C 1
ATOM 618 O O . MET A 1 82 ? 8.029 10.514 4.914 1.00 86.62 82 MET A O 1
ATOM 622 N N . SER A 1 83 ? 9.582 8.995 4.335 1.00 86.00 83 SER A N 1
ATOM 623 C CA . SER A 1 83 ? 9.394 8.140 5.511 1.00 86.00 83 SER A CA 1
ATOM 624 C C . SER A 1 83 ? 9.685 8.900 6.810 1.00 86.00 83 SER A C 1
ATOM 626 O O . SER A 1 83 ? 8.826 8.978 7.688 1.00 86.00 83 SER A O 1
ATOM 628 N N . ALA A 1 84 ? 10.852 9.546 6.899 1.00 90.25 84 ALA A N 1
ATOM 629 C CA . ALA A 1 84 ? 11.231 10.314 8.081 1.00 90.25 84 ALA A CA 1
ATOM 630 C C . ALA A 1 84 ? 10.328 11.543 8.281 1.00 90.25 84 ALA A C 1
ATOM 632 O O . ALA A 1 84 ? 9.919 11.824 9.404 1.00 90.25 84 ALA A O 1
ATOM 633 N N . ALA A 1 85 ? 9.963 12.241 7.200 1.00 92.69 85 ALA A N 1
ATOM 634 C CA . ALA A 1 85 ? 9.056 13.384 7.263 1.00 92.69 85 ALA A CA 1
ATOM 635 C C . ALA A 1 85 ? 7.693 12.996 7.863 1.00 92.69 85 ALA A C 1
ATOM 637 O O . ALA A 1 85 ? 7.227 13.644 8.798 1.00 92.69 85 ALA A O 1
ATOM 638 N N . ILE A 1 86 ? 7.097 11.896 7.385 1.00 92.69 86 ILE A N 1
ATOM 639 C CA . ILE A 1 86 ? 5.830 11.367 7.908 1.00 92.69 86 ILE A CA 1
ATOM 640 C C . ILE A 1 86 ? 5.963 11.018 9.392 1.00 92.69 86 ILE A C 1
ATOM 642 O O . ILE A 1 86 ? 5.138 11.453 10.191 1.00 92.69 86 ILE A O 1
ATOM 646 N N . GLN A 1 87 ? 7.007 10.278 9.775 1.00 92.31 87 GLN A N 1
ATOM 647 C CA . GLN A 1 87 ? 7.216 9.852 11.163 1.00 92.31 87 GLN A CA 1
ATOM 648 C C . GLN A 1 87 ? 7.349 11.042 12.118 1.00 92.31 87 GLN A C 1
ATOM 650 O O . GLN A 1 87 ? 6.663 11.083 13.140 1.00 92.31 87 GLN A O 1
ATOM 655 N N . ILE A 1 88 ? 8.178 12.031 11.767 1.00 95.00 88 ILE A N 1
ATOM 656 C CA . ILE A 1 88 ? 8.370 13.241 12.575 1.00 95.00 88 ILE A CA 1
ATOM 657 C C . ILE A 1 88 ? 7.045 13.990 12.709 1.00 95.00 88 ILE A C 1
ATOM 659 O O . ILE A 1 88 ? 6.617 14.273 13.823 1.00 95.00 88 ILE A O 1
ATOM 663 N N . THR A 1 89 ? 6.351 14.258 11.597 1.00 96.00 89 THR A N 1
ATOM 664 C CA . THR A 1 89 ? 5.075 14.984 11.633 1.00 96.00 89 THR A CA 1
ATOM 665 C C . THR A 1 89 ? 4.017 14.241 12.456 1.00 96.00 89 THR A C 1
ATOM 667 O O . THR A 1 89 ? 3.370 14.857 13.302 1.00 96.00 89 THR A O 1
ATOM 670 N N . MET A 1 90 ? 3.858 12.927 12.276 1.00 94.69 90 MET A N 1
ATOM 671 C CA . MET A 1 90 ? 2.881 12.137 13.034 1.00 94.69 90 MET A CA 1
ATOM 672 C C . MET A 1 90 ? 3.182 12.141 14.536 1.00 94.69 90 MET A C 1
ATOM 674 O O . MET A 1 90 ? 2.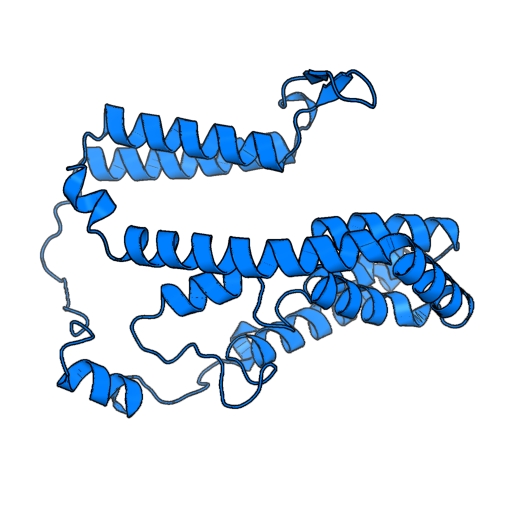274 12.371 15.335 1.00 94.69 90 MET A O 1
ATOM 678 N N . LEU A 1 91 ? 4.443 11.939 14.933 1.00 95.38 91 LEU A N 1
ATOM 679 C CA . LEU A 1 91 ? 4.844 11.944 16.343 1.00 95.38 91 LEU A CA 1
ATOM 680 C C . LEU A 1 91 ? 4.709 13.336 16.976 1.00 95.38 91 LEU A C 1
ATOM 682 O O . LEU A 1 91 ? 4.228 13.450 18.104 1.00 95.38 91 LEU A O 1
ATOM 686 N N . SER A 1 92 ? 5.059 14.403 16.251 1.00 97.06 92 SER A N 1
ATOM 687 C CA . SER A 1 92 ? 4.880 15.780 16.722 1.00 97.06 92 SER A CA 1
ATOM 688 C C . SER A 1 92 ? 3.407 16.116 16.953 1.00 97.06 92 SER A C 1
ATOM 690 O O . SER A 1 92 ? 3.058 16.642 18.008 1.00 97.06 92 SER A O 1
ATOM 692 N N . PHE A 1 93 ? 2.519 15.774 16.016 1.00 97.38 93 PHE A N 1
ATOM 693 C CA . PHE A 1 93 ? 1.084 16.010 16.193 1.00 97.38 93 PHE A CA 1
ATOM 694 C C . PHE A 1 93 ? 0.469 15.112 17.270 1.00 97.38 93 PHE A C 1
ATOM 696 O O . PHE A 1 93 ? -0.373 15.586 18.030 1.00 97.38 93 PHE A O 1
ATOM 703 N N . ALA A 1 94 ? 0.913 13.859 17.404 1.00 94.31 94 ALA A N 1
ATOM 704 C CA . ALA A 1 94 ? 0.506 12.997 18.512 1.00 94.31 94 ALA A CA 1
ATOM 705 C C . ALA A 1 94 ? 0.886 13.615 19.870 1.00 94.31 94 ALA A C 1
ATOM 707 O O . ALA A 1 94 ? 0.055 13.669 20.777 1.00 94.31 94 ALA A O 1
ATOM 708 N N . CYS A 1 95 ? 2.099 14.165 19.984 1.00 95.62 95 CYS A N 1
ATOM 709 C CA . CYS A 1 95 ? 2.541 14.907 21.164 1.00 95.62 95 CYS A CA 1
ATOM 710 C C . CYS A 1 95 ? 1.642 16.125 21.438 1.00 95.62 95 CYS A C 1
ATOM 712 O O . CYS A 1 95 ? 1.135 16.280 22.550 1.00 95.62 95 CYS A O 1
ATOM 714 N N . LEU A 1 96 ? 1.352 16.944 20.420 1.00 96.69 96 LEU A N 1
ATOM 715 C CA . LEU A 1 96 ? 0.446 18.093 20.554 1.00 96.69 96 LEU A CA 1
ATOM 716 C C . LEU A 1 96 ? -0.963 17.680 20.999 1.00 96.69 96 LEU A C 1
ATOM 718 O O . LEU A 1 96 ? -1.550 18.340 21.855 1.00 96.69 96 LEU A O 1
ATOM 722 N N . ILE A 1 97 ? -1.502 16.578 20.470 1.00 95.50 97 ILE A N 1
ATOM 723 C CA . ILE A 1 97 ? -2.807 16.048 20.883 1.00 95.50 97 ILE A CA 1
ATOM 724 C C . ILE A 1 97 ? -2.785 15.690 22.372 1.00 95.50 97 ILE A C 1
ATOM 726 O O . ILE A 1 97 ? -3.691 16.093 23.102 1.00 95.50 97 ILE A O 1
ATOM 730 N N . VAL A 1 98 ? -1.751 14.992 22.848 1.00 94.31 98 VAL A N 1
ATOM 731 C CA . VAL A 1 98 ? -1.631 14.627 24.268 1.00 94.31 98 VAL A CA 1
ATOM 732 C C . VAL A 1 98 ? -1.505 15.873 25.153 1.00 94.31 98 VAL A C 1
ATOM 734 O O . VAL A 1 98 ? -2.224 15.988 26.147 1.00 94.31 98 VAL A O 1
ATOM 737 N N . LEU A 1 99 ? -0.666 16.842 24.775 1.00 94.94 99 LEU A N 1
ATOM 738 C CA . LEU A 1 99 ? -0.426 18.060 25.560 1.00 94.94 99 LEU A CA 1
ATOM 739 C C . LEU A 1 99 ? -1.652 18.985 25.632 1.00 94.94 99 LEU A C 1
ATOM 741 O O . LEU A 1 99 ? -1.989 19.491 26.707 1.00 94.94 99 LEU A O 1
ATOM 745 N N . LEU A 1 100 ? -2.325 19.207 24.499 1.00 95.38 100 LEU A N 1
ATOM 746 C CA . LEU A 1 100 ? -3.422 20.174 24.381 1.00 95.38 100 LEU A CA 1
ATOM 747 C C . LEU A 1 100 ? -4.780 19.574 24.757 1.00 95.38 100 LEU A C 1
ATOM 749 O O . LEU A 1 100 ? -5.599 20.240 25.390 1.00 95.38 100 LEU A O 1
ATOM 753 N N . CYS A 1 101 ? -5.029 18.312 24.399 1.00 93.50 101 CYS A N 1
ATOM 754 C CA . CYS A 1 101 ? -6.312 17.658 24.668 1.00 93.50 101 CYS A CA 1
ATOM 755 C C . CYS A 1 101 ? -6.328 16.937 26.022 1.00 93.50 101 CYS A C 1
ATOM 757 O O . CYS A 1 101 ? -7.411 16.641 26.528 1.00 93.50 101 CYS A O 1
ATOM 759 N N . ARG A 1 102 ? -5.153 16.691 26.626 1.00 90.81 102 ARG A N 1
ATOM 760 C CA . ARG A 1 102 ? -4.975 16.042 27.937 1.00 90.81 102 ARG A CA 1
ATOM 761 C C . ARG A 1 102 ? -5.873 14.807 28.127 1.00 90.81 102 ARG A C 1
ATOM 763 O O . ARG A 1 102 ? -6.675 14.781 29.066 1.00 90.81 102 ARG A O 1
ATOM 770 N N . PRO A 1 103 ? -5.807 13.816 27.218 1.00 89.12 103 PRO A N 1
ATOM 771 C CA . PRO A 1 103 ? -6.510 12.553 27.405 1.00 89.12 103 PRO A CA 1
ATOM 772 C C . PRO A 1 103 ? -5.957 11.806 28.628 1.00 89.12 103 PRO A C 1
ATOM 774 O O . PRO A 1 103 ? -4.820 12.028 29.045 1.00 89.12 103 PRO A O 1
ATOM 777 N N . GLN A 1 104 ? -6.742 10.886 29.189 1.00 88.75 104 GLN A N 1
ATOM 778 C CA . GLN A 1 104 ? -6.236 9.963 30.206 1.00 88.75 104 GLN A CA 1
ATOM 779 C C . GLN A 1 104 ? -5.271 8.972 29.542 1.00 88.75 104 GLN A C 1
ATOM 781 O O . GLN A 1 104 ? -5.691 8.155 28.724 1.00 88.75 104 GLN A O 1
ATOM 786 N N . VAL A 1 105 ? -3.980 9.059 29.870 1.00 86.56 105 VAL A N 1
ATOM 787 C CA . VAL A 1 105 ? -2.912 8.286 29.206 1.00 86.56 105 VAL A CA 1
ATOM 788 C C . VAL A 1 105 ? -3.132 6.776 29.344 1.00 86.56 105 VAL A C 1
ATOM 790 O O . VAL A 1 105 ? -2.968 6.043 28.370 1.00 86.56 105 VAL A O 1
ATOM 793 N N . ASP A 1 106 ? -3.614 6.319 30.501 1.00 87.81 106 ASP A N 1
ATOM 794 C CA . ASP A 1 106 ? -3.914 4.902 30.736 1.00 87.81 106 ASP A CA 1
ATOM 795 C C . ASP A 1 106 ? -4.986 4.363 29.781 1.00 87.81 106 ASP A C 1
ATOM 797 O O . ASP A 1 106 ? -4.915 3.211 29.349 1.00 87.81 106 ASP A O 1
ATOM 801 N N . GLN A 1 107 ? -5.952 5.200 29.382 1.00 86.88 107 GLN A N 1
ATOM 802 C CA . GLN A 1 107 ? -6.981 4.822 28.408 1.00 86.88 107 GLN A CA 1
ATOM 803 C C . GLN A 1 107 ? -6.424 4.695 26.986 1.00 86.88 107 GLN A C 1
ATOM 805 O O . GLN A 1 107 ? -6.954 3.919 26.195 1.00 86.88 107 GLN A O 1
ATOM 810 N N . ILE A 1 108 ? -5.344 5.413 26.656 1.00 87.00 108 ILE A N 1
ATOM 811 C CA . ILE A 1 108 ? -4.671 5.266 25.359 1.00 87.00 108 ILE A CA 1
ATOM 812 C C . ILE A 1 108 ? -4.028 3.881 25.284 1.00 87.00 108 ILE A C 1
ATOM 814 O O . ILE A 1 108 ? -4.286 3.144 24.340 1.00 87.00 108 ILE A O 1
ATOM 818 N N . ILE A 1 109 ? -3.240 3.505 26.296 1.00 86.56 109 ILE A N 1
ATOM 819 C CA . ILE A 1 109 ? -2.466 2.251 26.303 1.00 86.56 109 ILE A CA 1
ATOM 820 C C . ILE A 1 109 ? -3.376 1.024 26.471 1.00 86.56 109 ILE A C 1
ATOM 822 O O . ILE A 1 109 ? -3.139 -0.033 25.882 1.00 86.56 109 ILE A O 1
ATOM 826 N N . SER A 1 110 ? -4.429 1.146 27.283 1.00 84.62 110 SER A N 1
ATOM 827 C CA . SER A 1 110 ? -5.409 0.072 27.486 1.00 84.62 110 SER A CA 1
ATOM 828 C C . SER A 1 110 ? -6.459 -0.021 26.374 1.00 84.62 110 SER A C 1
ATOM 830 O O . SER A 1 110 ? -7.182 -1.018 26.310 1.00 84.62 110 SER A O 1
ATOM 832 N N . GLY A 1 111 ? -6.516 0.974 25.484 1.00 83.44 111 GLY A N 1
ATOM 833 C CA . GLY A 1 111 ? -7.427 1.009 24.351 1.00 83.44 111 GLY A CA 1
ATOM 834 C C . GLY A 1 111 ? -7.188 -0.143 23.377 1.00 83.44 111 GLY A C 1
ATOM 835 O O . GLY A 1 111 ? -6.049 -0.505 23.068 1.00 83.44 111 GLY A O 1
ATOM 836 N N . THR A 1 112 ? -8.278 -0.702 22.851 1.00 80.38 112 THR A N 1
ATOM 837 C CA . THR A 1 112 ? -8.241 -1.813 21.883 1.00 80.38 112 THR A CA 1
ATOM 838 C C . THR A 1 112 ? -7.435 -1.448 20.641 1.00 80.38 112 THR A C 1
ATOM 840 O O . THR A 1 112 ? -6.600 -2.233 20.204 1.00 80.38 112 THR A O 1
ATOM 843 N N . VAL A 1 113 ? -7.588 -0.216 20.146 1.00 84.19 113 VAL A N 1
ATOM 844 C CA . VAL A 1 113 ? -6.851 0.296 18.981 1.00 84.19 113 VAL A CA 1
ATOM 845 C C . VAL A 1 113 ? -5.341 0.326 19.228 1.00 84.19 113 VAL A C 1
ATOM 847 O O . VAL A 1 113 ? -4.574 -0.097 18.369 1.00 84.19 113 VAL A O 1
ATOM 850 N N . PHE A 1 114 ? -4.886 0.788 20.397 1.00 86.75 114 PHE A N 1
ATOM 851 C CA . PHE A 1 114 ? -3.451 0.838 20.686 1.00 86.75 114 PHE A CA 1
ATOM 852 C C . PHE A 1 114 ? -2.862 -0.565 20.833 1.00 86.75 114 PHE A C 1
ATOM 854 O O . PHE A 1 114 ? -1.812 -0.843 20.265 1.00 86.75 114 PHE A O 1
ATOM 861 N N . ARG A 1 115 ? -3.548 -1.472 21.541 1.00 84.38 115 ARG A N 1
ATOM 862 C CA . ARG A 1 115 ? -3.091 -2.860 21.720 1.00 84.38 115 ARG A CA 1
ATOM 863 C C . ARG A 1 115 ? -3.040 -3.630 20.402 1.00 84.38 115 ARG A C 1
ATOM 865 O O . ARG A 1 115 ? -2.024 -4.257 20.111 1.00 84.38 115 ARG A O 1
ATOM 872 N N . ALA A 1 116 ? -4.098 -3.543 19.596 1.00 81.19 116 ALA A N 1
ATOM 873 C CA . ALA A 1 116 ? -4.139 -4.140 18.263 1.00 81.19 116 ALA A CA 1
ATOM 874 C C . ALA A 1 116 ? -3.060 -3.536 17.352 1.00 81.19 116 ALA A C 1
ATOM 876 O O . ALA A 1 116 ? -2.347 -4.268 16.669 1.00 81.19 116 ALA A O 1
ATOM 877 N N . GLY A 1 117 ? -2.872 -2.213 17.410 1.00 83.44 117 GLY A N 1
ATOM 878 C CA . GLY A 1 117 ? -1.812 -1.514 16.688 1.00 83.44 117 GLY A CA 1
ATOM 879 C C . GLY A 1 117 ? -0.409 -1.959 17.107 1.00 83.44 117 GLY A C 1
ATOM 880 O O . GLY A 1 117 ? 0.414 -2.250 16.248 1.00 83.44 117 GLY A O 1
ATOM 881 N N . ALA A 1 118 ? -0.134 -2.074 18.407 1.00 86.00 118 ALA A N 1
ATOM 882 C CA . ALA A 1 118 ? 1.157 -2.523 18.928 1.00 86.00 118 ALA A CA 1
ATOM 883 C C . ALA A 1 118 ? 1.476 -3.965 18.503 1.00 86.00 118 ALA A C 1
ATOM 885 O O . ALA A 1 118 ? 2.587 -4.239 18.048 1.00 86.00 118 ALA A O 1
ATOM 886 N N . LEU A 1 119 ? 0.493 -4.871 18.576 1.00 82.12 119 LEU A N 1
ATOM 887 C CA . LEU A 1 119 ? 0.632 -6.234 18.063 1.00 82.12 119 LEU A CA 1
ATOM 888 C C . LEU A 1 119 ? 0.922 -6.229 16.557 1.00 82.12 119 LEU A C 1
ATOM 890 O O . LEU A 1 119 ? 1.872 -6.869 16.108 1.00 82.12 119 LEU A O 1
ATOM 894 N N . ALA A 1 120 ? 0.142 -5.468 15.785 1.00 78.69 120 ALA A N 1
ATOM 895 C CA . ALA A 1 120 ? 0.328 -5.346 14.346 1.00 78.69 120 ALA A CA 1
ATOM 896 C C . ALA A 1 120 ? 1.715 -4.803 13.987 1.00 78.69 120 ALA A C 1
ATOM 898 O O . ALA A 1 120 ? 2.328 -5.305 13.051 1.00 78.69 120 ALA A O 1
ATOM 899 N N . ILE A 1 121 ? 2.233 -3.830 14.744 1.00 81.38 121 ILE A N 1
ATOM 900 C CA . ILE A 1 121 ? 3.584 -3.282 14.583 1.00 81.38 121 ILE A CA 1
ATOM 901 C C . ILE A 1 121 ? 4.632 -4.382 14.775 1.00 81.38 121 ILE A C 1
ATOM 903 O O . ILE A 1 121 ? 5.487 -4.547 13.911 1.00 81.38 121 ILE A O 1
ATOM 907 N N . VAL A 1 122 ? 4.560 -5.163 15.857 1.00 81.75 122 VAL A N 1
ATOM 908 C CA . VAL A 1 122 ? 5.523 -6.250 16.120 1.00 81.75 122 VAL A CA 1
ATOM 909 C C . VAL A 1 122 ? 5.467 -7.317 15.024 1.00 81.75 122 VAL A C 1
ATOM 911 O O . VAL A 1 122 ? 6.507 -7.711 14.493 1.00 81.75 122 VAL A O 1
ATOM 914 N N . CYS A 1 123 ? 4.265 -7.749 14.633 1.00 75.62 123 CYS A N 1
ATOM 915 C CA . CYS A 1 123 ? 4.085 -8.727 13.560 1.00 75.62 123 CYS A CA 1
ATOM 916 C C . CYS A 1 123 ? 4.588 -8.198 12.209 1.00 75.62 123 CYS A C 1
ATOM 918 O O . CYS A 1 123 ? 5.253 -8.928 11.474 1.00 75.62 123 CYS A O 1
ATOM 920 N N . ALA A 1 124 ? 4.300 -6.932 11.896 1.00 75.06 124 ALA A N 1
ATOM 921 C CA . ALA A 1 124 ? 4.741 -6.285 10.669 1.00 75.06 124 ALA A CA 1
ATOM 922 C C . ALA A 1 124 ? 6.260 -6.129 10.636 1.00 75.06 124 ALA A C 1
ATOM 924 O O . ALA A 1 124 ? 6.862 -6.499 9.638 1.00 75.06 124 ALA A O 1
ATOM 925 N N . PHE A 1 125 ? 6.894 -5.648 11.710 1.00 76.50 125 PHE A N 1
ATOM 926 C CA . PHE A 1 125 ? 8.349 -5.502 11.759 1.00 76.50 125 PHE A CA 1
ATOM 927 C C . PHE A 1 125 ? 9.061 -6.843 11.606 1.00 76.50 125 PHE A C 1
ATOM 929 O O . PHE A 1 125 ? 9.984 -6.932 10.805 1.00 76.50 125 PHE A O 1
ATOM 936 N N . GLY A 1 126 ? 8.627 -7.892 12.313 1.00 78.38 126 GLY A N 1
ATOM 937 C CA . GLY A 1 126 ? 9.270 -9.205 12.216 1.00 78.38 126 GLY A CA 1
ATOM 938 C C . GLY A 1 126 ? 9.216 -9.786 10.800 1.00 78.38 126 GLY A C 1
ATOM 939 O O . GLY A 1 126 ? 10.244 -10.158 10.232 1.00 78.38 126 GLY A O 1
ATOM 940 N N . LEU A 1 127 ? 8.022 -9.821 10.202 1.00 74.00 127 LEU A N 1
ATOM 941 C CA . LEU A 1 127 ? 7.825 -10.393 8.868 1.00 74.00 127 LEU A CA 1
ATOM 942 C C . LEU A 1 127 ? 8.413 -9.510 7.758 1.00 74.00 127 LEU A C 1
ATOM 944 O O . LEU A 1 127 ? 9.048 -10.033 6.839 1.00 74.00 127 LEU A O 1
ATOM 948 N N . ALA A 1 128 ? 8.255 -8.186 7.852 1.00 71.75 128 ALA A N 1
ATOM 949 C CA . ALA A 1 128 ? 8.798 -7.254 6.868 1.00 71.75 128 ALA A CA 1
ATOM 950 C C . ALA A 1 128 ? 10.328 -7.238 6.892 1.00 71.75 128 ALA A C 1
ATOM 952 O O . ALA A 1 128 ? 10.931 -7.296 5.826 1.00 71.75 128 ALA A O 1
ATOM 953 N N . TRP A 1 129 ? 10.961 -7.243 8.072 1.00 75.88 129 TRP A N 1
ATOM 954 C CA . TRP A 1 129 ? 12.424 -7.259 8.185 1.00 75.88 129 TRP A CA 1
ATOM 955 C C . TRP A 1 129 ? 13.013 -8.519 7.552 1.00 75.88 129 TRP A C 1
ATOM 957 O O . TRP A 1 129 ? 13.973 -8.440 6.783 1.00 75.88 129 TRP A O 1
ATOM 967 N N . MET A 1 130 ? 12.430 -9.689 7.836 1.00 79.31 130 MET A N 1
ATOM 968 C CA . MET A 1 130 ? 12.867 -10.949 7.231 1.00 79.31 130 MET A CA 1
ATOM 969 C C . MET A 1 130 ? 12.761 -10.893 5.700 1.00 79.31 130 MET A C 1
ATOM 971 O O . MET A 1 130 ? 13.726 -11.219 5.005 1.00 79.31 130 MET A O 1
ATOM 975 N N . SER A 1 131 ? 11.615 -10.439 5.178 1.00 73.62 131 SER A N 1
ATOM 976 C CA . SER A 1 131 ? 11.385 -10.290 3.736 1.00 73.62 131 SER A CA 1
ATOM 977 C C . SER A 1 131 ? 12.375 -9.309 3.103 1.00 73.62 131 SER A C 1
ATOM 979 O O . SER A 1 131 ? 12.989 -9.616 2.084 1.00 73.62 131 SER A O 1
ATOM 981 N N . GLU A 1 132 ? 12.580 -8.150 3.728 1.00 74.31 132 GLU A N 1
ATOM 982 C CA . GLU A 1 132 ? 13.493 -7.107 3.264 1.00 74.31 132 GLU A CA 1
ATOM 983 C C . GLU A 1 132 ? 14.951 -7.581 3.271 1.00 74.31 132 GLU A C 1
ATOM 985 O O . GLU A 1 132 ? 15.669 -7.362 2.300 1.00 74.31 132 GLU A O 1
ATOM 990 N N . THR A 1 133 ? 15.385 -8.296 4.311 1.00 82.94 133 THR A N 1
ATOM 991 C CA . THR A 1 133 ? 16.747 -8.852 4.397 1.00 82.94 133 THR A CA 1
ATOM 992 C C . THR A 1 133 ? 16.996 -9.872 3.291 1.00 82.94 133 THR A C 1
ATOM 994 O O . THR A 1 133 ? 18.015 -9.802 2.603 1.00 82.94 133 THR A O 1
ATOM 997 N N . PHE A 1 134 ? 16.048 -10.791 3.074 1.00 82.94 134 PHE A N 1
ATOM 998 C CA . PHE A 1 134 ? 16.141 -11.790 2.011 1.00 82.94 134 PHE A CA 1
ATOM 999 C C . PHE A 1 134 ? 16.214 -11.136 0.626 1.00 82.94 134 PHE A C 1
ATOM 1001 O O . PHE A 1 134 ? 17.096 -11.460 -0.172 1.00 82.94 134 PHE A O 1
ATOM 1008 N N . VAL A 1 135 ? 15.319 -10.184 0.355 1.00 80.38 135 VAL A N 1
ATOM 1009 C CA . VAL A 1 135 ? 15.249 -9.467 -0.923 1.00 80.38 135 VAL A CA 1
ATOM 1010 C C . VAL A 1 135 ? 16.498 -8.628 -1.157 1.00 80.38 135 VAL A C 1
ATOM 1012 O O . VAL A 1 135 ? 17.069 -8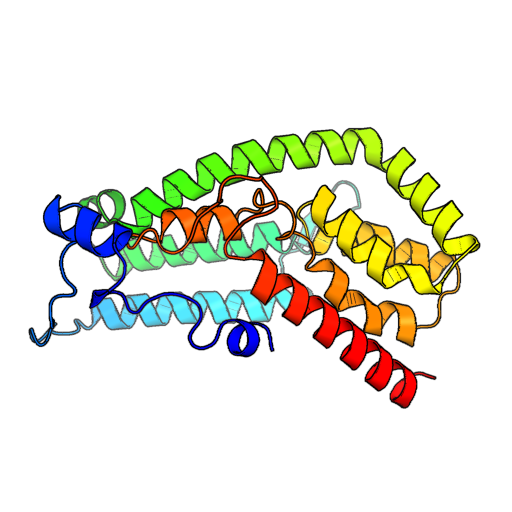.696 -2.241 1.00 80.38 135 VAL A O 1
ATOM 1015 N N . ASN A 1 136 ? 16.957 -7.873 -0.157 1.00 82.19 136 ASN A N 1
ATOM 1016 C CA . ASN A 1 136 ? 18.158 -7.048 -0.273 1.00 82.19 136 ASN A CA 1
ATOM 1017 C C . ASN A 1 136 ? 19.409 -7.905 -0.501 1.00 82.19 136 ASN A C 1
ATOM 1019 O O . ASN A 1 136 ? 20.255 -7.528 -1.309 1.00 82.19 136 ASN A O 1
ATOM 1023 N N . GLY A 1 137 ? 19.491 -9.085 0.124 1.00 87.75 137 GLY A N 1
ATOM 1024 C CA . GLY A 1 137 ? 20.567 -10.050 -0.120 1.00 87.75 137 GLY A CA 1
ATOM 1025 C C . GLY A 1 137 ? 20.597 -10.603 -1.550 1.00 87.75 137 GLY A C 1
ATOM 1026 O O . GLY A 1 137 ? 21.668 -10.916 -2.060 1.00 87.75 137 GLY A O 1
ATOM 1027 N N . HIS A 1 138 ? 19.446 -10.669 -2.228 1.00 87.69 138 HIS A N 1
ATOM 1028 C CA . HIS A 1 138 ? 19.315 -11.229 -3.581 1.00 87.69 138 HIS A CA 1
ATOM 1029 C C . HIS A 1 138 ? 18.945 -10.182 -4.639 1.00 87.69 138 HIS A C 1
ATOM 1031 O O . HIS A 1 138 ? 18.582 -10.528 -5.764 1.00 87.69 138 HIS A O 1
ATOM 1037 N N . ILE A 1 139 ? 19.044 -8.889 -4.321 1.00 83.88 139 ILE A N 1
ATOM 1038 C CA . ILE A 1 139 ? 18.518 -7.828 -5.187 1.00 83.88 139 ILE A CA 1
ATOM 1039 C C . ILE A 1 139 ? 19.226 -7.764 -6.543 1.00 83.88 139 ILE A C 1
ATOM 1041 O O . ILE A 1 139 ? 18.607 -7.421 -7.549 1.00 83.88 139 ILE A O 1
ATOM 1045 N N . ALA A 1 140 ? 20.513 -8.118 -6.582 1.00 87.94 140 ALA A N 1
ATOM 1046 C CA . ALA A 1 140 ? 21.286 -8.204 -7.817 1.00 87.94 140 ALA A CA 1
ATOM 1047 C C . ALA A 1 140 ? 20.755 -9.316 -8.735 1.00 87.94 140 ALA A C 1
ATOM 1049 O O . ALA A 1 140 ? 20.528 -9.066 -9.916 1.00 87.94 140 ALA A O 1
ATOM 1050 N N . LEU A 1 141 ? 20.479 -10.499 -8.173 1.00 87.94 141 LEU A N 1
ATOM 1051 C CA . LEU A 1 141 ? 19.883 -11.624 -8.895 1.00 87.94 141 LEU A CA 1
ATOM 1052 C C . LEU A 1 141 ? 18.489 -11.259 -9.417 1.00 87.94 141 LEU A C 1
ATOM 1054 O O . LEU A 1 141 ? 18.221 -11.416 -10.602 1.00 87.94 141 LEU A O 1
ATOM 1058 N N . ILE A 1 142 ? 17.628 -10.696 -8.561 1.00 84.50 142 ILE A N 1
ATOM 1059 C CA . ILE A 1 142 ? 16.273 -10.270 -8.950 1.00 84.50 142 ILE A CA 1
ATOM 1060 C C . ILE A 1 142 ? 16.341 -9.299 -10.133 1.00 84.50 142 ILE A C 1
ATOM 1062 O O . ILE A 1 142 ? 15.621 -9.470 -11.111 1.00 84.50 142 ILE A O 1
ATOM 1066 N N . LYS A 1 143 ? 17.223 -8.293 -10.073 1.00 83.94 143 LYS A N 1
ATOM 1067 C CA . LYS A 1 143 ? 17.395 -7.328 -11.169 1.00 83.94 143 LYS A CA 1
ATOM 1068 C C . LYS A 1 143 ? 17.882 -7.991 -12.457 1.00 83.94 143 LYS A C 1
ATOM 1070 O O . LYS A 1 143 ? 17.344 -7.668 -13.511 1.00 83.94 143 LYS A O 1
ATOM 1075 N N . ALA A 1 144 ? 18.856 -8.898 -12.374 1.00 87.19 144 ALA A N 1
ATOM 1076 C CA . ALA A 1 144 ? 19.398 -9.598 -13.536 1.00 87.19 144 ALA A CA 1
ATOM 1077 C C . ALA A 1 144 ? 18.334 -10.465 -14.231 1.00 87.19 144 ALA A C 1
ATOM 1079 O O . ALA A 1 144 ? 18.143 -10.354 -15.441 1.00 87.19 144 ALA A O 1
ATOM 1080 N N . GLU A 1 145 ? 17.580 -11.259 -13.469 1.00 87.38 145 GLU A N 1
ATOM 1081 C CA . GLU A 1 145 ? 16.520 -12.115 -14.015 1.00 87.38 145 GLU A CA 1
ATOM 1082 C C . GLU A 1 145 ? 15.376 -11.294 -14.612 1.00 87.38 145 GLU A C 1
ATOM 1084 O O . GLU A 1 145 ? 14.912 -11.562 -15.723 1.00 87.38 145 GLU A O 1
ATOM 1089 N N . VAL A 1 146 ? 14.950 -10.235 -13.913 1.00 84.56 146 VAL A N 1
ATOM 1090 C CA . VAL A 1 146 ? 13.913 -9.336 -14.426 1.00 84.56 146 VAL A CA 1
ATOM 1091 C C . VAL A 1 146 ? 14.366 -8.662 -15.719 1.00 84.56 146 VAL A C 1
ATOM 1093 O O . VAL A 1 146 ? 13.572 -8.547 -16.651 1.00 84.56 146 VAL A O 1
ATOM 1096 N N . GLN A 1 147 ? 15.624 -8.227 -15.799 1.00 84.88 147 GLN A N 1
ATOM 1097 C CA . GLN A 1 147 ? 16.170 -7.614 -17.004 1.00 84.88 147 GLN A CA 1
ATOM 1098 C C . GLN A 1 147 ? 16.130 -8.582 -18.192 1.00 84.88 147 GLN A C 1
ATOM 1100 O O . GLN A 1 147 ? 15.642 -8.199 -19.255 1.00 84.88 147 GLN A O 1
ATOM 1105 N N . THR A 1 148 ? 16.575 -9.827 -18.006 1.00 86.38 148 THR A N 1
ATOM 1106 C CA . THR A 1 148 ? 16.549 -10.869 -19.047 1.00 86.38 148 THR A CA 1
ATOM 1107 C C . THR A 1 148 ? 15.126 -11.131 -19.545 1.00 86.38 148 THR A C 1
ATOM 1109 O O . THR A 1 148 ? 14.870 -11.109 -20.750 1.00 86.38 148 THR A O 1
ATOM 1112 N N . LEU A 1 149 ? 14.172 -11.303 -18.625 1.00 85.56 149 LEU A N 1
ATOM 1113 C CA . LEU A 1 149 ? 12.761 -11.527 -18.956 1.00 85.56 149 LEU A CA 1
ATOM 1114 C C . LEU A 1 149 ? 12.134 -10.338 -19.692 1.00 85.56 149 LEU A C 1
ATOM 1116 O O . LEU A 1 149 ? 11.408 -10.530 -20.667 1.00 85.56 149 LEU A O 1
ATOM 1120 N N . LEU A 1 150 ? 12.417 -9.106 -19.260 1.00 82.19 150 LEU A N 1
ATOM 1121 C CA . LEU A 1 150 ? 11.871 -7.905 -19.896 1.00 82.19 150 LEU A CA 1
ATOM 1122 C C . LEU A 1 150 ? 12.451 -7.649 -21.288 1.00 82.19 150 LEU A C 1
ATOM 1124 O O . LEU A 1 150 ? 11.723 -7.160 -22.148 1.00 82.19 150 LEU A O 1
ATOM 1128 N N . GLN A 1 151 ? 13.719 -7.995 -21.527 1.00 80.75 151 GLN A N 1
ATOM 1129 C CA . GLN A 1 151 ? 14.325 -7.920 -22.861 1.00 80.75 151 GLN A CA 1
ATOM 1130 C C . GLN A 1 151 ? 13.647 -8.873 -23.853 1.00 80.75 151 GLN A C 1
ATOM 1132 O O . GLN A 1 151 ? 13.488 -8.530 -25.022 1.00 80.75 151 GLN A O 1
ATOM 1137 N N . GLN A 1 152 ? 13.216 -10.048 -23.391 1.00 79.81 152 GLN A N 1
ATOM 1138 C CA . GLN A 1 152 ? 12.530 -11.037 -24.225 1.00 79.81 152 GLN A CA 1
ATOM 1139 C C . GLN A 1 152 ? 11.036 -10.724 -24.391 1.00 79.81 152 GLN A C 1
ATOM 1141 O O . GLN A 1 152 ? 10.460 -10.933 -25.461 1.00 79.81 152 GLN A O 1
ATOM 1146 N N . HIS A 1 153 ? 10.394 -10.213 -23.337 1.00 81.44 153 HIS A N 1
ATOM 1147 C CA . HIS A 1 153 ? 8.943 -10.065 -23.256 1.00 81.44 153 HIS A CA 1
ATOM 1148 C C . HIS A 1 153 ? 8.542 -8.775 -22.522 1.00 81.44 153 HIS A C 1
ATOM 1150 O O . HIS A 1 153 ? 8.119 -8.786 -21.366 1.00 81.44 153 HIS A O 1
ATOM 1156 N N . THR A 1 154 ? 8.597 -7.641 -23.221 1.00 71.88 154 THR A N 1
ATOM 1157 C CA . THR A 1 154 ? 8.285 -6.307 -22.664 1.00 71.88 154 THR A CA 1
ATOM 1158 C C . THR A 1 154 ? 6.856 -6.168 -22.114 1.00 71.88 154 THR A C 1
ATOM 1160 O O . THR A 1 154 ? 6.614 -5.364 -21.213 1.00 71.88 154 THR A O 1
ATOM 1163 N N . TRP A 1 155 ? 5.910 -6.989 -22.585 1.00 78.19 155 TRP A N 1
ATOM 1164 C CA . TRP A 1 155 ? 4.529 -7.042 -22.087 1.00 78.19 155 TRP A CA 1
ATOM 1165 C C . TRP A 1 155 ? 4.404 -7.624 -20.666 1.00 78.19 155 TRP A C 1
ATOM 1167 O O . TRP A 1 155 ? 3.380 -7.426 -20.013 1.00 78.19 155 TRP A O 1
ATOM 1177 N N . LEU A 1 156 ? 5.445 -8.296 -20.154 1.00 88.06 156 LEU A N 1
ATOM 1178 C CA . LEU A 1 156 ? 5.458 -8.864 -18.803 1.00 88.06 156 LEU A CA 1
ATOM 1179 C C . LEU A 1 156 ? 5.673 -7.825 -17.701 1.00 88.06 156 LEU A C 1
ATOM 1181 O O . LEU A 1 156 ? 5.561 -8.180 -16.531 1.00 88.06 156 LEU A O 1
ATOM 1185 N N . ILE A 1 157 ? 5.952 -6.555 -18.015 1.00 90.50 157 ILE A N 1
ATOM 1186 C CA . ILE A 1 157 ? 6.304 -5.545 -17.003 1.00 90.50 157 ILE A CA 1
ATOM 1187 C C . ILE A 1 157 ? 5.280 -5.436 -15.865 1.00 90.50 157 ILE A C 1
ATOM 1189 O O . ILE A 1 157 ? 5.675 -5.379 -14.702 1.00 90.50 157 ILE A O 1
ATOM 1193 N N . ALA A 1 158 ? 3.979 -5.510 -16.161 1.00 93.50 158 ALA A N 1
ATOM 1194 C CA . ALA A 1 158 ? 2.934 -5.519 -15.138 1.00 93.50 158 ALA A CA 1
ATOM 1195 C C . ALA A 1 158 ? 3.003 -6.766 -14.241 1.00 93.50 158 ALA A C 1
ATOM 1197 O O . ALA A 1 158 ? 2.888 -6.671 -13.022 1.00 93.50 158 ALA A O 1
ATOM 1198 N N . ILE A 1 159 ? 3.226 -7.938 -14.835 1.00 93.62 159 ILE A N 1
ATOM 1199 C CA . ILE A 1 159 ? 3.335 -9.207 -14.107 1.00 93.62 159 ILE A CA 1
ATOM 1200 C C . ILE A 1 159 ? 4.586 -9.193 -13.219 1.00 93.62 159 ILE A C 1
ATOM 1202 O O . ILE A 1 159 ? 4.511 -9.535 -12.039 1.00 93.62 159 ILE A O 1
ATOM 1206 N N . MET A 1 160 ? 5.715 -8.714 -13.747 1.00 91.62 160 MET A N 1
ATOM 1207 C CA . MET A 1 160 ? 6.957 -8.573 -12.988 1.00 91.62 160 MET A CA 1
ATOM 1208 C C . MET A 1 160 ? 6.791 -7.585 -11.829 1.00 91.62 160 MET A C 1
ATOM 1210 O O . MET A 1 160 ? 7.178 -7.897 -10.707 1.00 91.62 160 MET A O 1
ATOM 1214 N N . MET A 1 161 ? 6.155 -6.430 -12.054 1.00 94.19 161 MET A N 1
ATOM 1215 C CA . MET A 1 161 ? 5.838 -5.473 -10.987 1.00 94.19 161 MET A CA 1
ATOM 1216 C C . MET A 1 161 ? 4.973 -6.080 -9.889 1.00 94.19 161 MET A C 1
ATOM 1218 O O . MET A 1 161 ? 5.227 -5.829 -8.712 1.00 94.19 161 MET A O 1
ATOM 1222 N N . PHE A 1 162 ? 3.985 -6.896 -10.254 1.00 95.62 162 PHE A N 1
ATOM 1223 C CA . PHE A 1 162 ? 3.129 -7.567 -9.285 1.00 95.62 162 PHE A CA 1
ATOM 1224 C C . PHE A 1 162 ? 3.914 -8.531 -8.393 1.00 95.62 162 PHE A C 1
ATOM 1226 O O . PHE A 1 162 ? 3.842 -8.429 -7.168 1.00 95.62 162 PHE A O 1
ATOM 1233 N N . PHE A 1 163 ? 4.697 -9.435 -8.987 1.00 92.38 163 PHE A N 1
ATOM 1234 C CA . PHE A 1 163 ? 5.431 -10.443 -8.221 1.00 92.38 163 PHE A CA 1
ATOM 1235 C C . PHE A 1 163 ? 6.614 -9.863 -7.451 1.00 92.38 163 PHE A C 1
ATOM 1237 O O . PHE A 1 163 ? 6.814 -10.223 -6.293 1.00 92.38 163 PHE A O 1
ATOM 1244 N N . VAL A 1 164 ? 7.349 -8.910 -8.027 1.00 90.06 164 VAL A N 1
ATOM 1245 C CA . VAL A 1 164 ? 8.394 -8.193 -7.286 1.00 90.06 164 VAL A CA 1
ATOM 1246 C C . VAL A 1 164 ? 7.768 -7.421 -6.123 1.00 90.06 164 VAL A C 1
ATOM 1248 O O . VAL A 1 164 ? 8.297 -7.481 -5.022 1.00 90.06 164 VAL A O 1
ATOM 1251 N N . SER A 1 165 ? 6.600 -6.794 -6.298 1.00 91.56 165 SER A N 1
ATOM 1252 C CA . SER A 1 165 ? 5.880 -6.167 -5.179 1.00 91.56 165 SER A CA 1
ATOM 1253 C C . SER A 1 165 ? 5.463 -7.160 -4.100 1.00 91.56 165 SER A C 1
ATOM 1255 O O . SER A 1 165 ? 5.636 -6.873 -2.916 1.00 91.56 165 SER A O 1
ATOM 1257 N N . ALA A 1 166 ? 4.980 -8.342 -4.483 1.00 90.38 166 ALA A N 1
ATOM 1258 C CA . ALA A 1 166 ? 4.652 -9.406 -3.539 1.00 90.38 166 ALA A CA 1
ATOM 1259 C C . ALA A 1 166 ? 5.878 -9.878 -2.735 1.00 90.38 166 ALA A C 1
ATOM 1261 O O . ALA A 1 166 ? 5.759 -10.129 -1.540 1.00 90.38 166 ALA A O 1
ATOM 1262 N N . MET A 1 167 ? 7.054 -9.965 -3.366 1.00 85.00 167 MET A N 1
ATOM 1263 C CA . MET A 1 167 ? 8.300 -10.390 -2.712 1.00 85.00 167 MET A CA 1
ATOM 1264 C C . MET A 1 167 ? 8.918 -9.292 -1.842 1.00 85.00 167 MET A C 1
ATOM 1266 O O . MET A 1 167 ? 9.330 -9.538 -0.713 1.00 85.00 167 MET A O 1
ATOM 1270 N N . VAL A 1 168 ? 8.991 -8.069 -2.364 1.00 82.62 168 VAL A N 1
ATOM 1271 C CA . VAL A 1 168 ? 9.603 -6.920 -1.683 1.00 82.62 168 VAL A CA 1
ATOM 1272 C C . VAL A 1 168 ? 8.669 -6.371 -0.598 1.00 82.62 168 VAL A C 1
ATOM 1274 O O . VAL A 1 168 ? 9.113 -5.672 0.307 1.00 82.62 168 VAL A O 1
ATOM 1277 N N . SER A 1 169 ? 7.368 -6.671 -0.673 1.00 84.62 169 SER A N 1
ATOM 1278 C CA . SER A 1 169 ? 6.329 -6.146 0.223 1.00 84.62 169 SER A CA 1
ATOM 1279 C C . SER A 1 169 ? 6.312 -4.611 0.308 1.00 84.62 169 SER A C 1
ATOM 1281 O O . SER A 1 169 ? 5.864 -4.032 1.296 1.00 84.62 169 SER A O 1
ATOM 1283 N N . SER A 1 170 ? 6.791 -3.927 -0.739 1.00 83.94 170 SER A N 1
ATOM 1284 C CA . SER A 1 170 ? 6.883 -2.468 -0.788 1.00 83.94 170 SER A CA 1
ATOM 1285 C C . SER A 1 170 ? 6.616 -1.936 -2.188 1.00 83.94 170 SER A C 1
ATOM 1287 O O . SER A 1 170 ? 7.337 -2.216 -3.152 1.00 83.94 170 SER A O 1
ATOM 1289 N N . GLN A 1 171 ? 5.586 -1.099 -2.275 1.00 88.44 171 GLN A N 1
ATOM 1290 C CA . GLN A 1 171 ? 5.209 -0.381 -3.486 1.00 88.44 171 GLN A CA 1
ATOM 1291 C C . GLN A 1 171 ? 6.344 0.539 -3.974 1.00 88.44 171 GLN A C 1
ATOM 1293 O O . GLN A 1 171 ? 6.694 0.551 -5.158 1.00 88.44 171 GLN A O 1
ATOM 1298 N N . ALA A 1 172 ? 6.937 1.299 -3.050 1.00 85.19 172 ALA A N 1
ATOM 1299 C CA . ALA A 1 172 ? 7.974 2.277 -3.356 1.00 85.19 172 ALA A CA 1
ATOM 1300 C C . ALA A 1 172 ? 9.272 1.600 -3.809 1.00 85.19 172 ALA A C 1
ATOM 1302 O O . ALA A 1 172 ? 9.829 1.974 -4.839 1.00 85.19 172 ALA A O 1
ATOM 1303 N N . ALA A 1 173 ? 9.722 0.564 -3.095 1.00 83.88 173 ALA A N 1
ATOM 1304 C CA . ALA A 1 173 ? 10.935 -0.162 -3.463 1.00 83.88 173 ALA A CA 1
ATOM 1305 C C . ALA A 1 173 ? 10.784 -0.840 -4.833 1.00 83.88 173 ALA A C 1
ATOM 1307 O O . ALA A 1 173 ? 11.650 -0.686 -5.689 1.00 83.88 173 ALA A O 1
ATOM 1308 N N . THR A 1 174 ? 9.645 -1.490 -5.088 1.00 90.38 174 THR A N 1
ATOM 1309 C CA . THR A 1 174 ? 9.346 -2.097 -6.398 1.00 90.38 174 THR A CA 1
ATOM 1310 C C . THR A 1 174 ? 9.406 -1.070 -7.525 1.00 90.38 174 THR A C 1
ATOM 1312 O O . THR A 1 174 ? 10.010 -1.321 -8.566 1.00 90.38 174 THR A O 1
ATOM 1315 N N . THR A 1 175 ? 8.831 0.113 -7.299 1.00 92.69 175 THR A N 1
ATOM 1316 C CA . THR A 1 175 ? 8.869 1.224 -8.258 1.00 92.69 175 THR A CA 1
ATOM 1317 C C . THR A 1 175 ? 10.310 1.650 -8.555 1.00 92.69 175 THR A C 1
ATOM 1319 O O . THR A 1 175 ? 10.684 1.768 -9.720 1.00 92.69 175 THR A O 1
ATOM 1322 N N . LEU A 1 176 ? 11.133 1.822 -7.516 1.00 87.25 176 LEU A N 1
ATOM 1323 C CA . LEU A 1 176 ? 12.541 2.220 -7.636 1.00 87.25 176 LEU A CA 1
ATOM 1324 C C . LEU A 1 176 ? 13.430 1.149 -8.285 1.00 87.25 176 LEU A C 1
ATOM 1326 O O . LEU A 1 176 ? 14.479 1.480 -8.831 1.00 87.25 176 LEU A O 1
ATOM 1330 N N . ILE A 1 177 ? 13.032 -0.122 -8.229 1.00 86.00 177 ILE A N 1
ATOM 1331 C CA . ILE A 1 177 ? 13.741 -1.219 -8.893 1.00 86.00 177 ILE A CA 1
ATOM 1332 C C . ILE A 1 177 ? 13.357 -1.280 -10.375 1.00 86.00 177 ILE A C 1
ATOM 1334 O O . ILE A 1 177 ? 14.236 -1.353 -11.232 1.00 86.00 177 ILE A O 1
ATOM 1338 N N . LEU A 1 178 ? 12.056 -1.262 -10.679 1.00 90.94 178 LEU A N 1
ATOM 1339 C CA . LEU A 1 178 ? 11.551 -1.669 -11.991 1.00 90.94 178 LEU A CA 1
ATOM 1340 C C . LEU A 1 178 ? 11.317 -0.530 -12.974 1.00 90.94 178 LEU A C 1
ATOM 1342 O O . LEU A 1 178 ? 11.541 -0.733 -14.165 1.00 90.94 178 LEU A O 1
ATOM 1346 N N . LEU A 1 179 ? 10.891 0.657 -12.527 1.00 92.69 179 LEU A N 1
ATOM 1347 C CA . LEU A 1 179 ? 10.688 1.768 -13.463 1.00 92.69 179 LEU A CA 1
ATOM 1348 C C . LEU A 1 179 ? 12.002 2.239 -14.102 1.00 92.69 179 LEU A C 1
ATOM 1350 O O . LEU A 1 179 ? 12.023 2.360 -15.326 1.00 92.69 179 LEU A O 1
ATOM 1354 N N . PRO A 1 180 ? 13.112 2.440 -13.357 1.00 90.06 180 PRO A N 1
ATOM 1355 C CA . PRO A 1 180 ? 14.384 2.806 -13.979 1.00 90.06 180 PRO A CA 1
ATOM 1356 C C . PRO A 1 180 ? 14.899 1.734 -14.942 1.00 90.06 180 PRO A C 1
ATOM 1358 O O . PRO A 1 180 ? 15.413 2.066 -16.005 1.00 90.06 180 PRO A O 1
ATOM 1361 N N . LEU A 1 181 ? 14.719 0.452 -14.600 1.00 87.31 181 LEU A N 1
ATOM 1362 C CA . LEU A 1 181 ? 15.095 -0.662 -15.469 1.00 87.31 181 LEU A CA 1
ATOM 1363 C C . LEU A 1 181 ? 14.271 -0.669 -16.763 1.00 87.31 181 LEU A C 1
ATOM 1365 O O . LEU A 1 181 ? 14.832 -0.772 -17.848 1.00 87.31 181 LEU A O 1
ATOM 1369 N N . GLY A 1 182 ? 12.951 -0.510 -16.660 1.00 89.25 182 GLY A N 1
ATOM 1370 C CA . GLY A 1 182 ? 12.072 -0.431 -17.822 1.00 89.25 182 GLY A CA 1
ATOM 1371 C C . GLY A 1 182 ? 12.406 0.753 -18.737 1.00 89.25 182 GLY A C 1
ATOM 1372 O O . GLY A 1 182 ? 12.429 0.592 -19.954 1.00 89.25 182 GLY A O 1
ATOM 1373 N N . LEU A 1 183 ? 12.743 1.913 -18.162 1.00 91.25 183 LEU A N 1
ATOM 1374 C CA . LEU A 1 183 ? 13.228 3.075 -18.917 1.00 91.25 183 LEU A CA 1
ATOM 1375 C C . LEU A 1 183 ? 14.556 2.783 -19.628 1.00 91.25 183 LEU A C 1
ATOM 1377 O O . LEU A 1 183 ? 14.692 3.086 -20.809 1.00 91.25 183 LEU A O 1
ATOM 1381 N N . ALA A 1 184 ? 15.516 2.161 -18.937 1.00 87.62 184 ALA A N 1
ATOM 1382 C CA . ALA A 1 184 ? 16.813 1.799 -19.513 1.00 87.62 184 ALA A CA 1
ATOM 1383 C C . ALA A 1 184 ? 16.693 0.784 -20.666 1.00 87.62 184 ALA A C 1
ATOM 1385 O O . ALA A 1 184 ? 17.512 0.791 -21.580 1.00 87.62 184 ALA A O 1
ATOM 1386 N N . LEU A 1 185 ? 15.660 -0.062 -20.640 1.00 86.81 185 LEU A N 1
ATOM 1387 C CA . LEU A 1 185 ? 15.333 -1.021 -21.699 1.00 86.81 185 LEU A CA 1
ATOM 1388 C C . LEU A 1 185 ? 14.478 -0.425 -22.833 1.00 86.81 185 LEU A C 1
ATOM 1390 O O . LEU A 1 185 ? 14.107 -1.146 -23.756 1.00 86.81 185 LEU A O 1
ATOM 1394 N N . GLY A 1 186 ? 14.150 0.870 -22.779 1.00 88.00 186 GLY A N 1
ATOM 1395 C CA . GLY A 1 186 ? 13.391 1.550 -23.828 1.00 88.00 186 GLY A CA 1
ATOM 1396 C C . GLY A 1 186 ? 11.909 1.173 -23.883 1.00 88.00 186 GLY A C 1
ATOM 1397 O O . GLY A 1 186 ? 11.295 1.275 -24.946 1.00 88.00 186 GLY A O 1
ATOM 1398 N N . LEU A 1 187 ? 11.310 0.728 -22.770 1.00 89.62 187 LEU A N 1
ATOM 1399 C CA . LEU A 1 187 ? 9.871 0.454 -22.740 1.00 89.62 187 LEU A CA 1
ATOM 1400 C C . LEU A 1 187 ? 9.074 1.751 -22.968 1.00 89.62 187 LEU A C 1
ATOM 1402 O O . LEU A 1 187 ? 9.427 2.800 -22.421 1.00 89.62 187 LEU A O 1
ATOM 1406 N N . PRO A 1 188 ? 7.963 1.692 -23.722 1.00 90.19 188 PRO A N 1
ATOM 1407 C CA . PRO A 1 188 ? 7.172 2.878 -24.006 1.00 90.19 188 PRO A CA 1
ATOM 1408 C C . PRO A 1 188 ? 6.509 3.421 -22.733 1.00 90.19 188 PRO A C 1
ATOM 1410 O O . PRO A 1 188 ? 6.093 2.661 -21.851 1.00 90.19 188 PRO A O 1
ATOM 1413 N N . ALA A 1 189 ? 6.355 4.747 -22.658 1.00 91.81 189 ALA A N 1
ATOM 1414 C CA . ALA A 1 189 ? 5.830 5.436 -21.477 1.00 91.81 189 ALA A CA 1
ATOM 1415 C C . ALA A 1 189 ? 4.453 4.907 -21.041 1.00 91.81 189 ALA A C 1
ATOM 1417 O O . ALA A 1 189 ? 4.222 4.705 -19.848 1.00 91.81 189 ALA A O 1
ATOM 1418 N N . TYR A 1 190 ? 3.565 4.603 -21.998 1.00 91.38 190 TYR A N 1
ATOM 1419 C CA . TYR A 1 190 ? 2.247 4.043 -21.692 1.00 91.38 190 TYR A CA 1
ATOM 1420 C C . TYR A 1 190 ? 2.325 2.689 -20.976 1.00 91.38 190 TYR A C 1
ATOM 1422 O O . TYR A 1 190 ? 1.498 2.414 -20.110 1.00 91.38 190 TYR A O 1
ATOM 1430 N N . ALA A 1 191 ? 3.312 1.846 -21.305 1.00 91.69 191 ALA A N 1
ATOM 1431 C CA . ALA A 1 191 ? 3.464 0.535 -20.685 1.00 91.69 191 ALA A CA 1
ATOM 1432 C C . ALA A 1 191 ? 3.977 0.675 -19.251 1.00 91.69 191 ALA A C 1
ATOM 1434 O O . ALA A 1 191 ? 3.474 -0.003 -18.359 1.00 91.69 191 ALA A O 1
ATOM 1435 N N . LEU A 1 192 ? 4.923 1.586 -19.012 1.00 93.62 192 LEU A N 1
ATOM 1436 C CA . LEU A 1 192 ? 5.474 1.848 -17.681 1.00 93.62 192 LEU A CA 1
ATOM 1437 C C . LEU A 1 192 ? 4.437 2.478 -16.746 1.00 93.62 192 LEU A C 1
ATOM 1439 O O . LEU A 1 192 ? 4.231 1.992 -15.636 1.00 93.62 192 LEU A O 1
ATOM 1443 N N . ILE A 1 193 ? 3.754 3.527 -17.209 1.00 93.56 193 ILE A N 1
ATOM 1444 C CA . ILE A 1 193 ? 2.751 4.253 -16.420 1.00 93.56 193 ILE A CA 1
ATOM 1445 C C . ILE A 1 193 ? 1.490 3.403 -16.248 1.00 93.56 193 ILE A C 1
ATOM 1447 O O . ILE A 1 193 ? 0.990 3.258 -15.135 1.00 93.56 193 ILE A O 1
ATOM 1451 N N . GLY A 1 194 ? 0.998 2.792 -17.328 1.00 93.69 194 GLY A N 1
ATOM 1452 C CA . GLY A 1 194 ? -0.219 1.983 -17.305 1.00 93.69 194 GLY A CA 1
ATOM 1453 C C . GLY A 1 194 ? -0.082 0.696 -16.494 1.00 93.69 194 GLY A C 1
ATOM 1454 O O . GLY A 1 194 ? -1.046 0.268 -15.863 1.00 93.69 194 GLY A O 1
ATOM 1455 N N . SER A 1 195 ? 1.121 0.111 -16.444 1.00 95.00 195 SER A N 1
ATOM 1456 C CA . SER A 1 195 ? 1.406 -1.069 -15.615 1.00 95.00 195 SER A CA 1
ATOM 1457 C C . SER A 1 195 ? 1.733 -0.732 -14.168 1.00 95.00 195 SER A C 1
ATOM 1459 O O . SER A 1 195 ? 1.669 -1.624 -13.324 1.00 95.00 195 SER A O 1
ATOM 1461 N N . TRP A 1 196 ? 2.058 0.529 -13.857 1.00 95.75 196 TRP A N 1
ATOM 1462 C CA . TRP A 1 196 ? 2.482 0.930 -12.519 1.00 95.75 196 TRP A CA 1
ATOM 1463 C C . TRP A 1 196 ? 1.536 0.456 -11.409 1.00 95.75 196 TRP A C 1
ATOM 1465 O O . TRP A 1 196 ? 2.052 -0.065 -10.429 1.00 95.75 196 TRP A O 1
ATOM 1475 N N . PRO A 1 197 ? 0.190 0.478 -11.526 1.00 96.12 197 PRO A N 1
ATOM 1476 C CA . PRO A 1 197 ? -0.691 -0.029 -10.470 1.00 96.12 197 PRO A CA 1
ATOM 1477 C C . PRO A 1 197 ? -0.387 -1.460 -9.988 1.00 96.12 197 PRO A C 1
ATOM 1479 O O . PRO A 1 197 ? -0.707 -1.784 -8.840 1.00 96.12 197 PRO A O 1
ATOM 1482 N N . ALA A 1 198 ? 0.276 -2.290 -10.803 1.00 96.50 198 ALA A N 1
ATOM 1483 C CA . ALA A 1 198 ? 0.747 -3.621 -10.427 1.00 96.50 198 ALA A CA 1
ATOM 1484 C C . ALA A 1 198 ? 1.716 -3.628 -9.233 1.00 96.50 198 ALA A C 1
ATOM 1486 O O . ALA A 1 198 ? 1.775 -4.622 -8.512 1.00 96.50 198 ALA A O 1
ATOM 1487 N N . VAL A 1 199 ? 2.397 -2.513 -8.933 1.00 95.44 199 VAL A N 1
ATOM 1488 C CA . VAL A 1 199 ? 3.241 -2.392 -7.730 1.00 95.44 199 VAL A CA 1
ATOM 1489 C C . VAL A 1 199 ? 2.452 -2.495 -6.416 1.00 95.44 199 VAL A C 1
ATOM 1491 O O . VAL A 1 199 ? 3.052 -2.518 -5.345 1.00 95.44 199 VAL A O 1
ATOM 1494 N N . ASN A 1 200 ? 1.120 -2.591 -6.467 1.00 94.00 200 ASN A N 1
ATOM 1495 C CA . ASN A 1 200 ? 0.264 -2.912 -5.324 1.00 94.00 200 ASN A CA 1
ATOM 1496 C C . ASN A 1 200 ? 0.083 -4.426 -5.095 1.00 94.00 200 ASN A C 1
ATOM 1498 O O . ASN A 1 200 ? -0.841 -4.825 -4.396 1.00 94.00 200 ASN A O 1
ATOM 1502 N N . GLY A 1 201 ? 0.942 -5.280 -5.661 1.00 93.69 201 GLY A N 1
ATOM 1503 C CA . GLY A 1 201 ? 0.937 -6.733 -5.434 1.00 93.69 201 GLY A CA 1
ATOM 1504 C C . GLY A 1 201 ? 1.337 -7.190 -4.024 1.00 93.69 201 GLY A C 1
ATOM 1505 O O . GLY A 1 201 ? 1.172 -8.360 -3.698 1.00 93.69 201 GLY A O 1
ATOM 1506 N N . TYR A 1 202 ? 1.799 -6.288 -3.156 1.00 89.81 202 TYR A N 1
ATOM 1507 C CA . TYR A 1 202 ? 2.279 -6.592 -1.801 1.00 89.81 202 TYR A CA 1
ATOM 1508 C C . TYR A 1 202 ? 1.248 -7.265 -0.875 1.00 89.81 202 TYR A C 1
ATOM 1510 O O . TYR A 1 202 ? 1.625 -7.785 0.166 1.00 89.81 202 TYR A O 1
ATOM 1518 N N . PHE A 1 203 ? -0.051 -7.255 -1.201 1.00 91.50 203 PHE A N 1
ATOM 1519 C CA . PHE A 1 203 ? -1.059 -7.993 -0.424 1.00 91.50 203 PHE A CA 1
ATOM 1520 C C . PHE A 1 203 ? -1.067 -9.495 -0.738 1.00 91.50 203 PHE A C 1
ATOM 1522 O O . PHE A 1 203 ? -1.715 -10.244 -0.014 1.00 91.50 203 PHE A O 1
ATOM 1529 N N . PHE A 1 204 ? -0.444 -9.921 -1.845 1.00 93.31 204 PHE A N 1
ATOM 1530 C CA . PHE A 1 204 ? -0.549 -11.283 -2.375 1.00 93.31 204 PHE A CA 1
ATOM 1531 C C . PHE A 1 204 ? -0.017 -12.324 -1.392 1.00 93.31 204 PHE A C 1
ATOM 1533 O O . PHE A 1 204 ? -0.607 -13.387 -1.229 1.00 93.31 204 PHE A O 1
ATOM 1540 N N . ILE A 1 205 ? 1.073 -11.990 -0.704 1.00 89.00 205 ILE A N 1
ATOM 1541 C CA . ILE A 1 205 ? 1.537 -12.715 0.471 1.00 89.00 205 ILE A CA 1
ATOM 1542 C C . ILE A 1 205 ? 1.096 -11.874 1.679 1.00 89.00 205 ILE A C 1
ATOM 1544 O O . ILE A 1 205 ? 1.469 -10.701 1.751 1.00 89.00 205 ILE A O 1
ATOM 1548 N N . PRO A 1 206 ? 0.316 -12.409 2.638 1.00 84.50 206 PRO A N 1
ATOM 1549 C CA . PRO A 1 206 ? -0.292 -11.622 3.717 1.00 84.50 206 PRO A CA 1
ATOM 1550 C C . PRO A 1 206 ? 0.703 -11.252 4.836 1.00 84.50 206 PRO A C 1
ATOM 1552 O O . PRO A 1 206 ? 0.374 -11.308 6.017 1.00 84.50 206 PRO A O 1
ATOM 1555 N N . VAL A 1 207 ? 1.929 -10.878 4.467 1.00 81.00 207 VAL A N 1
ATOM 1556 C CA . VAL A 1 207 ? 3.005 -10.426 5.364 1.00 81.00 207 VAL A CA 1
ATOM 1557 C C . VAL A 1 207 ? 3.091 -8.903 5.451 1.00 81.00 207 VAL A C 1
ATOM 1559 O O . VAL A 1 207 ? 3.772 -8.370 6.323 1.00 81.00 207 VAL A O 1
ATOM 1562 N N . ALA A 1 208 ? 2.398 -8.188 4.562 1.00 80.50 208 ALA A N 1
ATOM 1563 C CA . ALA A 1 208 ? 2.441 -6.738 4.536 1.00 80.50 208 ALA A CA 1
ATOM 1564 C C . ALA A 1 208 ? 1.754 -6.127 5.769 1.00 80.50 208 ALA A C 1
ATOM 1566 O O . ALA A 1 208 ? 0.674 -6.565 6.177 1.00 80.50 208 ALA A O 1
ATOM 1567 N N . GLY A 1 209 ? 2.355 -5.074 6.335 1.00 78.19 209 GLY A N 1
ATOM 1568 C CA . GLY A 1 209 ? 1.919 -4.483 7.605 1.00 78.19 209 GLY A CA 1
ATOM 1569 C C . GLY A 1 209 ? 0.441 -4.086 7.633 1.00 78.19 209 GLY A C 1
ATOM 1570 O O . GLY A 1 209 ? -0.248 -4.386 8.603 1.00 78.19 209 GLY A O 1
ATOM 1571 N N . GLN A 1 210 ? -0.091 -3.516 6.544 1.00 82.88 210 GLN A N 1
ATOM 1572 C CA . GLN A 1 210 ? -1.526 -3.214 6.437 1.00 82.88 210 GLN A CA 1
ATOM 1573 C C . GLN A 1 210 ? -2.436 -4.450 6.522 1.00 82.88 210 GLN A C 1
ATOM 1575 O O . GLN A 1 210 ? -3.524 -4.357 7.085 1.00 82.88 210 GLN A O 1
ATOM 1580 N N . CYS A 1 211 ? -2.020 -5.605 5.992 1.00 87.06 211 CYS A N 1
ATOM 1581 C CA . CYS A 1 211 ? -2.804 -6.838 6.076 1.00 87.06 211 CYS A CA 1
ATOM 1582 C C . CYS A 1 211 ? -2.844 -7.352 7.517 1.00 87.06 211 CYS A C 1
ATOM 1584 O O . CYS A 1 211 ? -3.910 -7.711 8.009 1.00 87.06 211 CYS A O 1
ATOM 1586 N N . LEU A 1 212 ? -1.699 -7.336 8.202 1.00 84.12 212 LEU A N 1
ATOM 1587 C CA . LEU A 1 212 ? -1.589 -7.750 9.602 1.00 84.12 212 LEU A CA 1
ATOM 1588 C C . LEU A 1 212 ? -2.340 -6.798 10.534 1.00 84.12 212 LEU A C 1
ATOM 1590 O O . LEU A 1 212 ? -3.037 -7.252 11.435 1.00 84.12 212 LEU A O 1
ATOM 1594 N N . ALA A 1 213 ? -2.271 -5.491 10.277 1.00 83.62 213 ALA A N 1
ATOM 1595 C CA . ALA A 1 213 ? -3.053 -4.497 11.000 1.00 83.62 213 ALA A CA 1
ATOM 1596 C C . ALA A 1 213 ? -4.557 -4.715 10.809 1.00 83.62 213 ALA A C 1
ATOM 1598 O O . ALA A 1 213 ? -5.296 -4.739 11.785 1.00 83.62 213 ALA A O 1
ATOM 1599 N N . ALA A 1 214 ? -5.015 -4.940 9.575 1.00 87.38 214 ALA A N 1
ATOM 1600 C CA . ALA A 1 214 ? -6.423 -5.224 9.306 1.00 87.38 214 ALA A CA 1
ATOM 1601 C C . ALA A 1 214 ? -6.907 -6.521 9.979 1.00 87.38 214 ALA A C 1
ATOM 1603 O O . ALA A 1 214 ? -8.037 -6.569 10.448 1.00 87.38 214 ALA A O 1
ATOM 1604 N N . LEU A 1 215 ? -6.055 -7.548 10.069 1.00 87.31 215 LEU A N 1
ATOM 1605 C CA . LEU A 1 215 ? -6.345 -8.769 10.830 1.00 87.31 215 LEU A CA 1
ATOM 1606 C C . LEU A 1 215 ? -6.415 -8.503 12.341 1.00 87.31 215 LEU A C 1
ATOM 1608 O O . LEU A 1 215 ? -7.294 -9.033 13.010 1.00 87.31 215 LEU A O 1
ATOM 1612 N N . ALA A 1 216 ? -5.504 -7.686 12.875 1.00 83.69 216 ALA A N 1
ATOM 1613 C CA . ALA A 1 216 ? -5.443 -7.366 14.300 1.00 83.69 216 ALA A CA 1
ATOM 1614 C C . ALA A 1 216 ? -6.582 -6.443 14.762 1.00 83.69 216 ALA A C 1
ATOM 1616 O O . ALA A 1 216 ? -7.007 -6.538 15.908 1.00 83.69 216 ALA A O 1
ATOM 1617 N N . PHE A 1 217 ? -7.063 -5.552 13.890 1.00 84.50 217 PHE A N 1
ATOM 1618 C CA . PHE A 1 217 ? -8.188 -4.657 14.177 1.00 84.50 217 PHE A CA 1
ATOM 1619 C C . PHE A 1 217 ? -9.559 -5.315 14.003 1.00 84.50 217 PHE A C 1
ATOM 1621 O O . PHE A 1 217 ? -10.563 -4.721 14.394 1.00 84.50 217 PHE A O 1
ATOM 1628 N N . ASP A 1 218 ? -9.628 -6.502 13.399 1.00 87.25 218 ASP A N 1
ATOM 1629 C CA . ASP A 1 218 ? -10.899 -7.175 13.178 1.00 87.25 218 ASP A CA 1
ATOM 1630 C C . ASP A 1 218 ? -11.321 -8.039 14.373 1.00 87.25 218 ASP A C 1
ATOM 1632 O O . ASP A 1 218 ? -11.032 -9.238 14.458 1.00 87.25 218 ASP A O 1
ATOM 1636 N N . ASP A 1 219 ? -12.106 -7.436 15.261 1.00 82.75 219 ASP A N 1
ATOM 1637 C CA . ASP A 1 219 ? -12.707 -8.136 16.396 1.00 82.75 219 ASP A CA 1
ATOM 1638 C C . ASP A 1 219 ? -13.707 -9.222 15.944 1.00 82.75 219 ASP A C 1
ATOM 1640 O O . ASP A 1 219 ? -13.889 -10.232 16.632 1.00 82.75 219 ASP A O 1
ATOM 1644 N N . THR A 1 220 ? -14.318 -9.078 14.757 1.00 86.81 220 THR A N 1
ATOM 1645 C CA . THR A 1 220 ? -15.351 -10.005 14.255 1.00 86.81 220 THR A CA 1
ATOM 1646 C C . THR A 1 220 ? -14.796 -11.364 13.836 1.00 86.81 220 THR A C 1
ATOM 1648 O O . THR A 1 220 ? -15.529 -12.351 13.848 1.00 86.81 220 THR A O 1
ATOM 1651 N N . GLY A 1 221 ? -13.509 -11.434 13.479 1.00 83.94 221 GLY A N 1
ATOM 1652 C CA . GLY A 1 221 ? -12.865 -12.647 12.966 1.00 83.94 221 GLY A CA 1
ATOM 1653 C C . GLY A 1 221 ? -13.242 -13.011 11.525 1.00 83.94 221 GLY A C 1
ATOM 1654 O O . GLY A 1 221 ? -12.919 -14.109 11.060 1.00 83.94 221 GLY A O 1
ATOM 1655 N N . THR A 1 222 ? -13.920 -12.113 10.809 1.00 87.25 222 THR A N 1
ATOM 1656 C CA . THR A 1 222 ? -14.331 -12.306 9.406 1.00 87.25 222 THR A CA 1
ATOM 1657 C C . THR A 1 222 ? -13.174 -12.058 8.425 1.00 87.25 222 THR A C 1
ATOM 1659 O O . THR A 1 222 ? -13.118 -12.621 7.325 1.00 87.25 222 THR A O 1
ATOM 1662 N N . THR A 1 223 ? -12.188 -11.272 8.847 1.00 90.25 223 THR A N 1
ATOM 1663 C CA . THR A 1 223 ? -10.901 -11.038 8.201 1.00 90.25 223 THR A CA 1
ATOM 1664 C C . THR A 1 223 ? -9.909 -12.057 8.732 1.00 90.25 223 THR A C 1
ATOM 1666 O O . THR A 1 223 ? -9.579 -12.068 9.915 1.00 90.25 223 THR A O 1
ATOM 1669 N N . ARG A 1 224 ? -9.427 -12.952 7.864 1.00 89.12 224 ARG A N 1
ATOM 1670 C CA . ARG A 1 224 ? -8.531 -14.033 8.285 1.00 89.12 224 ARG A CA 1
ATOM 1671 C C . ARG A 1 224 ? -7.588 -14.491 7.187 1.00 89.12 224 ARG A C 1
ATOM 1673 O O . ARG A 1 224 ? -7.852 -14.320 5.992 1.00 89.12 224 ARG A O 1
ATOM 1680 N N . ILE A 1 225 ? -6.516 -15.140 7.624 1.00 89.81 225 ILE A N 1
ATOM 1681 C CA . ILE A 1 225 ? -5.739 -16.070 6.808 1.00 89.81 225 ILE A CA 1
ATOM 1682 C C . ILE A 1 225 ? -6.385 -17.445 7.004 1.00 89.81 225 ILE A C 1
ATOM 1684 O O . ILE A 1 225 ? -6.603 -17.891 8.127 1.00 89.81 225 ILE A O 1
ATOM 1688 N N . GLY A 1 226 ? -6.803 -18.065 5.908 1.00 86.44 226 GLY A N 1
ATOM 1689 C CA . GLY A 1 226 ? -7.441 -19.374 5.878 1.00 86.44 226 GLY A CA 1
ATOM 1690 C C . GLY A 1 226 ? -6.424 -20.511 5.953 1.00 86.44 226 GLY A C 1
ATOM 1691 O O . GLY A 1 226 ? -5.315 -20.358 6.449 1.00 86.44 226 GLY A O 1
ATOM 1692 N N . LYS A 1 227 ? -6.797 -21.678 5.414 1.00 87.69 227 LYS A N 1
ATOM 1693 C CA . LYS A 1 227 ? -5.967 -22.897 5.479 1.00 87.69 227 LYS A CA 1
ATOM 1694 C C . LYS A 1 227 ? -4.613 -22.775 4.759 1.00 87.69 227 LYS A C 1
ATOM 1696 O O . LYS A 1 227 ? -3.680 -23.492 5.096 1.00 87.69 227 LYS A O 1
ATOM 1701 N N . TYR A 1 228 ? -4.518 -21.906 3.755 1.00 89.12 228 TYR A N 1
ATOM 1702 C CA . TYR A 1 228 ? -3.325 -21.730 2.925 1.00 89.12 228 TYR A CA 1
ATOM 1703 C C . TYR A 1 228 ? -2.854 -20.281 2.989 1.00 89.12 228 TYR A C 1
ATOM 1705 O O . TYR A 1 228 ? -3.682 -19.381 3.111 1.00 89.12 228 TYR A O 1
ATOM 1713 N N . VAL A 1 229 ? -1.548 -20.052 2.817 1.00 85.38 229 VAL A N 1
ATOM 1714 C CA . VAL A 1 229 ? -0.939 -18.708 2.871 1.00 85.38 229 VAL A CA 1
ATOM 1715 C C . VAL A 1 229 ? -1.627 -17.732 1.914 1.00 85.38 229 VAL A C 1
ATOM 1717 O O . VAL A 1 229 ? -1.933 -16.616 2.307 1.00 85.38 229 VAL A O 1
ATOM 1720 N N . LEU A 1 230 ? -1.940 -18.169 0.691 1.00 90.88 230 LEU A N 1
ATOM 1721 C CA . LEU A 1 230 ? -2.605 -17.355 -0.337 1.00 90.88 230 LEU A CA 1
ATOM 1722 C C . LEU A 1 230 ? -4.142 -17.334 -0.212 1.00 90.88 230 LEU A C 1
ATOM 1724 O O . LEU A 1 230 ? -4.833 -16.643 -0.958 1.00 90.88 230 LEU A O 1
ATOM 1728 N N . ASN A 1 231 ? -4.706 -18.088 0.731 1.00 92.12 231 ASN A N 1
ATOM 1729 C CA . ASN A 1 231 ? -6.137 -18.095 1.007 1.00 92.12 231 ASN A CA 1
ATOM 1730 C C . ASN A 1 231 ? -6.431 -17.103 2.135 1.00 92.12 231 ASN A C 1
ATOM 1732 O O . ASN A 1 231 ? -6.548 -17.504 3.284 1.00 92.12 231 ASN A O 1
ATOM 1736 N N . HIS A 1 232 ? -6.537 -15.813 1.828 1.00 93.31 232 HIS A N 1
ATOM 1737 C CA . HIS A 1 232 ? -6.838 -14.780 2.825 1.00 93.31 232 HIS A CA 1
ATOM 1738 C C . HIS A 1 232 ? -7.849 -13.750 2.308 1.00 93.31 232 HIS A C 1
ATOM 1740 O O . HIS A 1 232 ? -8.088 -13.620 1.102 1.00 93.31 232 HIS A O 1
ATOM 1746 N N . SER A 1 233 ? -8.446 -12.987 3.229 1.00 92.56 233 SER A N 1
ATOM 1747 C CA . SER A 1 233 ? -9.545 -12.055 2.925 1.00 92.56 233 SER A CA 1
ATOM 1748 C C . SER A 1 233 ? -9.189 -10.984 1.880 1.00 92.56 233 SER A C 1
ATOM 1750 O O . SER A 1 233 ? -10.052 -10.602 1.087 1.00 92.56 233 SER A O 1
ATOM 1752 N N . PHE A 1 234 ? -7.920 -10.565 1.808 1.00 93.56 234 PHE A N 1
ATOM 1753 C CA . PHE A 1 234 ? -7.436 -9.531 0.876 1.00 93.56 234 PHE A CA 1
ATOM 1754 C C . PHE A 1 234 ? -7.236 -10.004 -0.573 1.00 93.56 234 PHE A C 1
ATOM 1756 O O . PHE A 1 234 ? -7.201 -9.170 -1.474 1.00 93.56 234 PHE A O 1
ATOM 1763 N N . MET A 1 235 ? -7.141 -11.316 -0.824 1.00 94.50 235 MET A N 1
ATOM 1764 C CA . MET A 1 235 ? -6.751 -11.849 -2.137 1.00 94.50 235 MET A CA 1
ATOM 1765 C C . MET A 1 235 ? -7.725 -11.431 -3.247 1.00 94.50 235 MET A C 1
ATOM 1767 O O . MET A 1 235 ? -7.339 -10.866 -4.266 1.00 94.50 235 MET A O 1
ATOM 1771 N N . ARG A 1 236 ? -9.023 -11.661 -3.025 1.00 93.50 236 ARG A N 1
ATOM 1772 C CA . ARG A 1 236 ? -10.079 -11.374 -4.007 1.00 93.50 236 ARG A CA 1
ATOM 1773 C C . ARG A 1 236 ? -10.221 -9.872 -4.321 1.00 93.50 236 ARG A C 1
ATOM 1775 O O . ARG A 1 236 ? -10.153 -9.530 -5.501 1.00 93.50 236 ARG A O 1
ATOM 1782 N N . PRO A 1 237 ? -10.403 -8.971 -3.330 1.00 94.56 237 PRO A N 1
ATOM 1783 C CA . PRO A 1 237 ? -10.515 -7.542 -3.621 1.00 94.56 237 PRO A CA 1
ATOM 1784 C C . PRO A 1 237 ? -9.207 -6.964 -4.173 1.00 94.56 237 PRO A C 1
ATOM 1786 O O . PRO A 1 237 ? -9.260 -6.132 -5.077 1.00 94.56 237 PRO A O 1
ATOM 1789 N N . GLY A 1 238 ? -8.052 -7.427 -3.683 1.00 94.25 238 GLY A N 1
ATOM 1790 C CA . GLY A 1 238 ? -6.741 -6.973 -4.138 1.00 94.25 238 GLY A CA 1
ATOM 1791 C C . GLY A 1 238 ? -6.470 -7.329 -5.599 1.00 94.25 238 GLY A C 1
ATOM 1792 O O . GLY A 1 238 ? -6.162 -6.437 -6.390 1.00 94.25 238 GLY A O 1
ATOM 1793 N N . LEU A 1 239 ? -6.653 -8.599 -5.989 1.00 95.94 239 LEU A N 1
ATOM 1794 C CA . LEU A 1 239 ? -6.428 -9.048 -7.370 1.00 95.94 239 LEU A CA 1
ATOM 1795 C C . LEU A 1 239 ? -7.341 -8.319 -8.351 1.00 95.94 239 LEU A C 1
ATOM 1797 O O . LEU A 1 239 ? -6.867 -7.803 -9.358 1.00 95.94 239 LEU A O 1
ATOM 1801 N N . VAL A 1 240 ? -8.637 -8.219 -8.039 1.00 96.31 240 VAL A N 1
ATOM 1802 C CA . VAL A 1 240 ? -9.588 -7.495 -8.893 1.00 96.31 240 VAL A CA 1
ATOM 1803 C C . VAL A 1 240 ? -9.178 -6.035 -9.037 1.00 96.31 240 VAL A C 1
ATOM 1805 O O . VAL A 1 240 ? -9.228 -5.488 -10.137 1.00 96.31 240 VAL A O 1
ATOM 1808 N N . ASN A 1 241 ? -8.769 -5.391 -7.942 1.00 95.62 241 ASN A N 1
ATOM 1809 C CA . ASN A 1 241 ? -8.359 -3.998 -7.997 1.00 95.62 241 ASN A CA 1
ATOM 1810 C C . ASN A 1 241 ? -7.111 -3.811 -8.865 1.00 95.62 241 ASN A C 1
ATOM 1812 O O . ASN A 1 241 ? -7.122 -2.949 -9.739 1.00 95.62 241 ASN A O 1
ATOM 1816 N N . VAL A 1 242 ? -6.073 -4.630 -8.673 1.00 96.06 242 VAL A N 1
ATOM 1817 C CA . VAL A 1 242 ? -4.842 -4.562 -9.473 1.00 96.06 242 VAL A CA 1
ATOM 1818 C C . VAL A 1 242 ? -5.117 -4.836 -10.947 1.00 96.06 242 VAL A C 1
ATOM 1820 O O . VAL A 1 242 ? -4.758 -4.010 -11.779 1.00 96.06 242 VAL A O 1
ATOM 1823 N N . ILE A 1 243 ? -5.790 -5.943 -11.271 1.00 96.06 243 ILE A N 1
ATOM 1824 C CA . ILE A 1 243 ? -6.064 -6.341 -12.659 1.00 96.06 243 ILE A CA 1
ATOM 1825 C C . ILE A 1 243 ? -6.825 -5.235 -13.387 1.00 96.06 243 ILE A C 1
ATOM 1827 O O . ILE A 1 243 ? -6.405 -4.804 -14.458 1.00 96.06 243 ILE A O 1
ATOM 1831 N N . VAL A 1 244 ? -7.909 -4.723 -12.795 1.00 96.56 244 VAL A N 1
ATOM 1832 C CA . VAL A 1 244 ? -8.689 -3.667 -13.451 1.00 96.56 244 VAL A CA 1
ATOM 1833 C C . VAL A 1 244 ? -7.887 -2.372 -13.557 1.00 96.56 244 VAL A C 1
ATOM 1835 O O . VAL A 1 244 ? -7.928 -1.729 -14.601 1.00 96.56 244 VAL A O 1
ATOM 1838 N N . SER A 1 245 ? -7.122 -2.001 -12.526 1.00 96.12 245 SER A N 1
ATOM 1839 C CA . SER A 1 245 ? -6.326 -0.765 -12.552 1.00 96.12 245 SER A CA 1
ATOM 1840 C C . SER A 1 245 ? -5.235 -0.814 -13.619 1.00 96.12 245 SER A C 1
ATOM 1842 O O . SER A 1 245 ? -5.010 0.184 -14.292 1.00 96.12 245 SER A O 1
ATOM 1844 N N . VAL A 1 246 ? -4.593 -1.971 -13.809 1.00 96.00 246 VAL A N 1
ATOM 1845 C CA . VAL A 1 246 ? -3.594 -2.185 -14.865 1.00 96.00 246 VAL A CA 1
ATOM 1846 C C . VAL A 1 246 ? -4.245 -2.165 -16.246 1.00 96.00 246 VAL A C 1
ATOM 1848 O O . VAL A 1 246 ? -3.755 -1.470 -17.127 1.00 96.00 246 VAL A O 1
ATOM 1851 N N . ILE A 1 247 ? -5.366 -2.868 -16.451 1.00 95.19 247 ILE A N 1
ATOM 1852 C CA . ILE A 1 247 ? -6.065 -2.872 -17.749 1.00 95.19 247 ILE A CA 1
ATOM 1853 C C . ILE A 1 247 ? -6.491 -1.451 -18.127 1.00 95.19 247 ILE A C 1
ATOM 1855 O O . ILE A 1 247 ? -6.189 -0.983 -19.221 1.00 95.19 247 ILE A O 1
ATOM 1859 N N . VAL A 1 248 ? -7.156 -0.745 -17.212 1.00 95.81 248 VAL A N 1
ATOM 1860 C CA . VAL A 1 248 ? -7.608 0.631 -17.443 1.00 95.81 248 VAL A CA 1
ATOM 1861 C C . VAL A 1 248 ? -6.415 1.569 -17.624 1.00 95.81 248 VAL A C 1
ATOM 1863 O O . VAL A 1 248 ? -6.423 2.383 -18.543 1.00 95.81 248 VAL A O 1
ATOM 1866 N N . GLY A 1 249 ? -5.369 1.428 -16.807 1.00 94.81 249 GLY A N 1
ATOM 1867 C CA . GLY A 1 249 ? -4.143 2.217 -16.912 1.00 94.81 249 GLY A CA 1
ATOM 1868 C C . GLY A 1 249 ? -3.441 2.040 -18.257 1.00 94.81 249 GLY A C 1
ATOM 1869 O O . GLY A 1 249 ? -3.034 3.026 -18.865 1.00 94.81 249 GLY A O 1
ATOM 1870 N N . LEU A 1 250 ? -3.349 0.808 -18.761 1.00 93.25 250 LEU A N 1
ATOM 1871 C CA . LEU A 1 250 ? -2.782 0.511 -20.077 1.00 93.25 250 LEU A CA 1
ATOM 1872 C C . LEU A 1 250 ? -3.651 1.049 -21.216 1.00 93.25 250 LEU A C 1
ATOM 1874 O O . LEU A 1 250 ? -3.109 1.604 -22.168 1.00 93.25 250 LEU A O 1
ATOM 1878 N N . LEU A 1 251 ? -4.979 0.921 -21.127 1.00 94.31 251 LEU A N 1
ATOM 1879 C CA . LEU A 1 251 ? -5.901 1.457 -22.134 1.00 94.31 251 LEU A CA 1
ATOM 1880 C C . LEU A 1 251 ? -5.816 2.984 -22.211 1.00 94.31 251 LEU A C 1
ATOM 1882 O O . LEU A 1 251 ? -5.606 3.528 -23.290 1.00 94.31 251 LEU A O 1
ATOM 1886 N N . ILE A 1 252 ? -5.919 3.671 -21.069 1.00 94.50 252 ILE A N 1
ATOM 1887 C CA . ILE A 1 252 ? -5.797 5.133 -20.998 1.00 94.50 252 ILE A CA 1
ATOM 1888 C C . ILE A 1 252 ? -4.408 5.570 -21.452 1.00 94.50 252 ILE A C 1
ATOM 1890 O O . ILE A 1 252 ? -4.293 6.455 -22.296 1.00 94.50 252 ILE A O 1
ATOM 1894 N N . GLY A 1 253 ? -3.357 4.921 -20.947 1.00 91.19 253 GLY A N 1
ATOM 1895 C CA . GLY A 1 253 ? -1.984 5.208 -21.344 1.00 91.19 253 GLY A CA 1
ATOM 1896 C C . GLY A 1 253 ? -1.801 5.089 -22.853 1.00 91.19 253 GLY A C 1
ATOM 1897 O O . GLY A 1 253 ? -1.223 5.979 -23.462 1.00 91.19 253 GLY A O 1
ATOM 1898 N N . LYS A 1 254 ? -2.337 4.034 -23.475 1.00 89.38 254 LYS A N 1
ATOM 1899 C CA . LYS A 1 254 ? -2.251 3.837 -24.925 1.00 89.38 254 LYS A CA 1
ATOM 1900 C C . LYS A 1 254 ? -3.067 4.864 -25.719 1.00 89.38 254 LYS A C 1
ATOM 1902 O O . LYS A 1 254 ? -2.723 5.139 -26.853 1.00 89.38 254 LYS A O 1
ATOM 1907 N N . MET A 1 255 ? -4.135 5.435 -25.168 1.00 92.75 255 MET A N 1
ATOM 1908 C CA . MET A 1 255 ? -4.881 6.500 -25.857 1.00 92.75 255 MET A CA 1
ATOM 1909 C C . MET A 1 255 ? -4.193 7.866 -25.766 1.00 92.75 255 MET A C 1
ATOM 1911 O O . MET A 1 255 ? -4.347 8.680 -26.668 1.00 92.75 255 MET A O 1
ATOM 1915 N N . VAL A 1 256 ? -3.491 8.138 -24.663 1.00 94.06 256 VAL A N 1
ATOM 1916 C CA . VAL A 1 256 ? -2.946 9.474 -24.358 1.00 94.06 256 VAL A CA 1
ATOM 1917 C C . VAL A 1 256 ? -1.462 9.604 -24.717 1.00 94.06 256 VAL A C 1
ATOM 1919 O O . VAL A 1 256 ? -1.010 10.698 -25.037 1.00 94.06 256 VAL A O 1
ATOM 1922 N N . LEU A 1 257 ? -0.697 8.514 -24.619 1.00 86.81 257 LEU A N 1
ATOM 1923 C CA . LEU A 1 257 ? 0.770 8.504 -24.698 1.00 86.81 257 LEU A CA 1
ATOM 1924 C C . LEU A 1 257 ? 1.324 7.626 -25.833 1.00 86.81 257 LEU A C 1
ATOM 1926 O O . LEU A 1 257 ? 2.540 7.419 -25.873 1.00 86.81 257 LEU A O 1
ATOM 1930 N N . ALA A 1 258 ? 0.462 7.040 -26.670 1.00 70.56 258 ALA A N 1
ATOM 1931 C CA . ALA A 1 258 ? 0.894 6.291 -27.853 1.00 70.56 258 ALA A CA 1
ATOM 1932 C C . ALA A 1 258 ? 1.033 7.195 -29.078 1.00 70.56 258 ALA A C 1
ATOM 1934 O O . ALA A 1 258 ? 0.303 8.209 -29.151 1.00 70.56 258 ALA A O 1
#

Sequence (258 aa):
MGAIATFNKGKELKDDPEYQRRLAEGLIKPAQKESKNTVVTSRAKLSVALFLTSAIVIVLLGLIPALRPMVETAKGLQPLSMSAAIQITMLSFACLIVLLCRPQVDQIISGTVFRAGALAIVCAFGLAWMSETFVNGHIALIKAEVQTLLQQHTWLIAIMMFFVSAMVSSQAATTLILLPLGLALGLPAYALIGSWPAVNGYFFIPVAGQCLAALAFDDTGTTRIGKYVLNHSFMRPGLVNVIVSVIVGLLIGKMVLA